Protein AF-A0A7W7YLH4-F1 (afdb_monomer_lite)

Secondary structure (DSSP, 8-state):
-PPEEEEEETTT--EESSSS--SPP-EEEETTSEEEEEEEEEETTEEE--TTEEEEEEEEE-TT-TTSPPSEEE--EEEESSGGG-EEEEEEE---HHHHHHHTT-SEEEEEEEEEEEETT-SS-EEPPPEEEEEEPPS--TTS---S-------EEEE--------SSTTGGGG---TTSPTT-EEEEEETTEEEEEEEEE-SS--SBTTEE--GGG-STT--EEEEEE-

Organism: NCBI:txid48465

pLDDT: mean 76.23, std 15.79, range [34.97, 93.94]

Radius of gyration: 26.03 Å; chains: 1; bounding box: 42×46×73 Å

Foldseek 3Di:
DPAQEWEAEPPALQIASALQGSDADAAEDEAQAKHKHKYFYDNNSQTFDFAAWPWKKKFWAAPPCPPDDTLDMDTDWDWDDDGSPIIIIDIDRRDDPSVCVVCVPHQKDKIWMKMWTDGPVDPDIDIHDIGIYMYGYDPDDVPPPPPPDPDDPAAEDEDEDQADDDADDQPHRNPDLQQPDDFQHWYWYDHPNDTWIKGKHAADPDDDDDQKYDHPNCPDVPRRIIIGTDD

Structure (mmCIF, N/CA/C/O backbone):
data_AF-A0A7W7YLH4-F1
#
_entry.id   AF-A0A7W7YLH4-F1
#
loop_
_atom_site.group_PDB
_atom_site.id
_atom_site.type_symbol
_atom_site.label_atom_id
_atom_site.label_alt_id
_atom_site.label_comp_id
_atom_site.label_asym_id
_atom_site.label_entity_id
_atom_site.label_seq_id
_atom_site.pdbx_PDB_ins_code
_atom_site.Cartn_x
_atom_site.Cartn_y
_atom_site.Cartn_z
_atom_site.occupancy
_atom_site.B_iso_or_equiv
_atom_site.auth_seq_id
_atom_site.auth_comp_id
_atom_site.auth_asym_id
_atom_site.auth_atom_id
_atom_site.pdbx_PDB_model_num
ATOM 1 N N . MET A 1 1 ? -0.306 -8.406 -7.999 1.00 48.22 1 MET A N 1
ATOM 2 C CA . MET A 1 1 ? 0.185 -8.796 -6.661 1.00 48.22 1 MET A CA 1
ATOM 3 C C . MET A 1 1 ? -1.021 -8.994 -5.774 1.00 48.22 1 MET A C 1
ATOM 5 O O . MET A 1 1 ? -1.957 -8.211 -5.903 1.00 48.22 1 MET A O 1
ATOM 9 N N . ASP A 1 2 ? -1.019 -10.018 -4.924 1.00 62.34 2 ASP A N 1
ATOM 10 C CA . ASP A 1 2 ? -2.060 -10.143 -3.906 1.00 62.34 2 ASP A CA 1
ATOM 11 C C . ASP A 1 2 ? -1.988 -8.955 -2.935 1.00 62.34 2 ASP A C 1
ATOM 13 O O . ASP A 1 2 ? -0.881 -8.547 -2.565 1.00 62.34 2 ASP A O 1
ATOM 17 N N . PRO A 1 3 ? -3.133 -8.378 -2.526 1.00 71.56 3 PRO A N 1
ATOM 18 C CA . PRO A 1 3 ? -3.148 -7.279 -1.571 1.00 71.56 3 PRO A CA 1
ATOM 19 C C . PRO A 1 3 ? -2.498 -7.692 -0.252 1.00 71.56 3 PRO A C 1
ATOM 21 O O . PRO A 1 3 ? -2.874 -8.706 0.347 1.00 71.56 3 PRO A O 1
ATOM 24 N N . GLN A 1 4 ? -1.555 -6.880 0.225 1.00 82.94 4 GLN A N 1
ATOM 25 C CA . GLN A 1 4 ? -0.968 -7.082 1.546 1.00 82.94 4 GLN A CA 1
ATOM 26 C C . GLN A 1 4 ? -2.055 -6.895 2.605 1.00 82.94 4 GLN A C 1
ATOM 28 O O . GLN A 1 4 ? -2.899 -6.010 2.475 1.00 82.94 4 GLN A O 1
ATOM 33 N N . THR A 1 5 ? -2.066 -7.746 3.630 1.00 88.75 5 THR A N 1
ATOM 34 C CA . THR A 1 5 ? -3.073 -7.692 4.696 1.00 88.75 5 THR A CA 1
ATOM 35 C C . THR A 1 5 ? -2.423 -7.275 6.004 1.00 88.75 5 THR A C 1
ATOM 37 O O . THR A 1 5 ? -1.401 -7.837 6.384 1.00 88.75 5 THR A O 1
ATOM 40 N N . LEU A 1 6 ? -3.027 -6.301 6.677 1.00 92.50 6 LEU A N 1
ATOM 41 C CA . LEU A 1 6 ? -2.642 -5.812 7.996 1.00 92.50 6 LEU A CA 1
ATOM 42 C C . LEU A 1 6 ? -3.783 -6.009 8.980 1.00 92.50 6 LEU A C 1
ATOM 44 O O . LEU A 1 6 ? -4.950 -6.015 8.587 1.00 92.50 6 LEU A O 1
ATOM 48 N N . PHE A 1 7 ? -3.445 -6.090 10.260 1.00 93.25 7 PHE A N 1
ATOM 49 C CA . PHE A 1 7 ? -4.415 -6.117 11.344 1.00 93.25 7 PHE A CA 1
ATOM 50 C C . PHE A 1 7 ? -4.184 -4.952 12.295 1.00 93.25 7 PHE A C 1
ATOM 52 O O . PHE A 1 7 ? -3.044 -4.658 12.647 1.00 93.25 7 PHE A O 1
ATOM 59 N N . ILE A 1 8 ? -5.269 -4.284 12.685 1.00 93.50 8 ILE A N 1
ATOM 60 C CA . ILE A 1 8 ? -5.255 -3.181 13.644 1.00 93.50 8 ILE A CA 1
ATOM 61 C C . ILE A 1 8 ? -6.031 -3.605 14.879 1.00 93.50 8 ILE A C 1
ATOM 63 O O . ILE A 1 8 ? -7.215 -3.935 14.791 1.00 93.50 8 ILE A O 1
ATOM 67 N N . ASP A 1 9 ? -5.383 -3.553 16.036 1.00 91.56 9 ASP A N 1
ATOM 68 C CA . ASP A 1 9 ? -6.086 -3.703 17.302 1.00 91.56 9 ASP A CA 1
ATOM 69 C C . ASP A 1 9 ? -6.926 -2.448 17.585 1.00 91.56 9 ASP A C 1
ATOM 71 O O . ASP A 1 9 ? -6.410 -1.334 17.653 1.00 91.56 9 ASP A O 1
ATOM 75 N N . ILE A 1 10 ? -8.240 -2.621 17.723 1.00 88.62 10 ILE A N 1
ATOM 76 C CA . ILE A 1 10 ? -9.222 -1.531 17.828 1.00 88.62 10 ILE A CA 1
ATOM 77 C C . ILE A 1 10 ? -9.017 -0.689 19.099 1.00 88.62 10 ILE A C 1
ATOM 79 O O . ILE A 1 10 ? -9.362 0.496 19.109 1.00 88.62 10 ILE A O 1
ATOM 83 N N . ALA A 1 11 ? -8.493 -1.291 20.172 1.00 87.25 11 ALA A N 1
ATOM 84 C CA . ALA A 1 11 ? -8.327 -0.636 21.467 1.00 87.25 11 ALA A CA 1
ATOM 85 C C . ALA A 1 11 ? -7.003 0.132 21.563 1.00 87.25 11 ALA A C 1
ATOM 87 O O . ALA A 1 11 ? -6.954 1.217 22.136 1.00 87.25 11 ALA A O 1
ATOM 88 N N . THR A 1 12 ? -5.929 -0.429 21.009 1.00 89.25 12 THR A N 1
ATOM 89 C CA . THR A 1 12 ? -4.565 0.114 21.126 1.00 89.25 12 THR A CA 1
ATOM 90 C C . THR A 1 12 ? -4.087 0.833 19.866 1.00 89.25 12 THR A C 1
ATOM 92 O O . THR A 1 12 ? -3.113 1.583 19.912 1.00 89.25 12 THR A O 1
ATOM 95 N N . GLY A 1 13 ? -4.735 0.587 18.727 1.00 90.38 13 GLY A N 1
ATOM 96 C CA . GLY A 1 13 ? -4.294 1.030 17.409 1.00 90.38 13 GLY A CA 1
ATOM 97 C C . GLY A 1 13 ? -3.066 0.280 16.885 1.00 90.38 13 GLY A C 1
ATOM 98 O O . GLY A 1 13 ? -2.562 0.633 15.819 1.00 90.38 13 GLY A O 1
ATOM 99 N N . GLN A 1 14 ? -2.541 -0.721 17.599 1.00 91.06 14 GLN A N 1
ATOM 100 C CA . GLN A 1 14 ? -1.337 -1.438 17.181 1.00 91.06 14 GLN A CA 1
ATOM 101 C C . GLN A 1 14 ? -1.547 -2.115 15.822 1.00 91.06 14 GLN A C 1
ATOM 103 O O . GLN A 1 14 ? -2.562 -2.772 15.609 1.00 91.06 14 GLN A O 1
ATOM 108 N N . VAL A 1 15 ? -0.568 -1.971 14.923 1.00 90.94 15 VAL A N 1
ATOM 109 C CA . VAL A 1 15 ? -0.600 -2.560 13.577 1.00 90.94 15 VAL A CA 1
ATOM 110 C C . VAL A 1 15 ? 0.298 -3.789 13.516 1.00 90.94 15 VAL A C 1
ATOM 112 O O . VAL A 1 15 ? 1.439 -3.748 13.976 1.00 90.94 15 VAL A O 1
ATOM 115 N N . GLN A 1 16 ? -0.224 -4.868 12.944 1.00 89.88 16 GLN A N 1
ATOM 116 C CA . GLN A 1 16 ? 0.386 -6.193 12.933 1.00 89.88 16 GLN A CA 1
ATOM 117 C C . GLN A 1 16 ? 0.292 -6.832 11.541 1.00 89.88 16 GLN A C 1
ATOM 119 O O . GLN A 1 16 ? -0.636 -6.548 10.777 1.00 89.88 16 GLN A O 1
ATOM 124 N N . ALA A 1 17 ? 1.254 -7.695 11.202 1.00 85.00 17 ALA A N 1
ATOM 125 C CA . ALA A 1 17 ? 1.260 -8.429 9.932 1.00 85.00 17 ALA A CA 1
ATOM 126 C C . ALA A 1 17 ? 0.223 -9.569 9.887 1.00 85.00 17 ALA A C 1
ATOM 128 O O . ALA A 1 17 ? -0.217 -9.970 8.809 1.00 85.00 17 ALA A O 1
ATOM 129 N N . GLY A 1 18 ? -0.191 -10.080 11.049 1.00 83.06 18 GLY A N 1
ATOM 130 C CA . GLY A 1 18 ? -1.216 -11.111 11.188 1.00 83.06 18 GLY A CA 1
ATOM 131 C C . GLY A 1 18 ? -2.159 -10.817 12.353 1.00 83.06 18 GLY A C 1
ATOM 132 O O . GLY A 1 18 ? -1.894 -9.950 13.172 1.00 83.06 18 GLY A O 1
ATOM 133 N N . ASN A 1 19 ? -3.267 -11.553 12.445 1.00 73.94 19 ASN A N 1
ATOM 134 C CA . ASN A 1 19 ? -4.207 -11.443 13.570 1.00 73.94 19 ASN A CA 1
ATOM 135 C C . ASN A 1 19 ? -3.726 -12.171 14.837 1.00 73.94 19 ASN A C 1
ATOM 137 O O . ASN A 1 19 ? -4.312 -12.010 15.901 1.00 73.94 19 ASN A O 1
ATOM 141 N N . VAL A 1 20 ? -2.698 -13.010 14.703 1.00 75.06 20 VAL A N 1
ATOM 142 C CA . VAL A 1 20 ? -2.016 -13.713 15.803 1.00 75.06 20 VAL A CA 1
ATOM 143 C C . VAL A 1 20 ? -0.505 -13.463 15.803 1.00 75.06 20 VAL A C 1
ATOM 145 O O . VAL A 1 20 ? 0.175 -13.827 16.757 1.00 75.06 20 VAL A O 1
ATOM 148 N N . ASP A 1 21 ? 0.020 -12.859 14.734 1.00 75.75 21 ASP A N 1
ATOM 149 C CA . ASP A 1 21 ? 1.430 -12.512 14.600 1.00 75.75 21 ASP A CA 1
ATOM 150 C C . ASP A 1 21 ? 1.620 -11.041 14.961 1.00 75.75 21 ASP A C 1
ATOM 152 O O . ASP A 1 21 ? 1.195 -10.156 14.223 1.00 75.75 21 ASP A O 1
ATOM 156 N N . THR A 1 22 ? 2.299 -10.790 16.077 1.00 72.88 22 THR A N 1
ATOM 157 C CA . THR A 1 22 ? 2.576 -9.441 16.577 1.00 72.88 22 THR A CA 1
ATOM 158 C C . THR A 1 22 ? 3.753 -8.764 15.871 1.00 72.88 22 THR A C 1
ATOM 160 O O . THR A 1 22 ? 4.197 -7.703 16.318 1.00 72.88 22 THR A O 1
ATOM 163 N N . SER A 1 23 ? 4.316 -9.375 14.824 1.00 76.62 23 SER A N 1
ATOM 164 C CA . SER A 1 23 ? 5.399 -8.783 14.048 1.00 76.62 23 SER A CA 1
ATOM 165 C C . SER A 1 23 ? 4.963 -7.475 13.380 1.00 76.62 23 SER A C 1
ATOM 167 O O . SER A 1 23 ? 3.806 -7.279 12.986 1.00 76.62 23 SER A O 1
ATOM 169 N N . ALA A 1 24 ? 5.913 -6.544 13.278 1.00 74.06 24 ALA A N 1
ATOM 170 C CA . ALA A 1 24 ? 5.683 -5.284 12.591 1.00 74.06 24 ALA A CA 1
ATOM 171 C C . ALA A 1 24 ? 5.466 -5.544 11.091 1.00 74.06 24 ALA A C 1
ATOM 173 O O . ALA A 1 24 ? 6.209 -6.325 10.488 1.00 74.06 24 ALA A O 1
ATOM 174 N N . PRO A 1 25 ? 4.489 -4.879 10.459 1.00 80.62 25 PRO A N 1
ATOM 175 C CA . PRO A 1 25 ? 4.195 -5.127 9.060 1.00 80.62 25 PRO A CA 1
ATOM 176 C C . PRO A 1 25 ? 5.285 -4.594 8.128 1.00 80.62 25 PRO A C 1
ATOM 178 O O . PRO A 1 25 ? 5.875 -3.539 8.365 1.00 80.62 25 PRO A O 1
ATOM 181 N N . SER A 1 26 ? 5.506 -5.301 7.017 1.00 81.00 26 SER A N 1
ATOM 182 C CA . SER A 1 26 ? 6.353 -4.840 5.915 1.00 81.00 26 SER A CA 1
ATOM 183 C C . SER A 1 26 ? 5.486 -4.486 4.712 1.00 81.00 26 SER A C 1
ATOM 185 O O . SER A 1 26 ? 5.071 -5.360 3.948 1.00 81.00 26 SER A O 1
ATOM 187 N N . VAL A 1 27 ? 5.203 -3.193 4.549 1.00 88.62 27 VAL A N 1
ATOM 188 C CA . VAL A 1 27 ? 4.414 -2.692 3.420 1.00 88.62 27 VAL A CA 1
ATOM 189 C C . VAL A 1 27 ? 5.327 -2.092 2.362 1.00 88.62 27 VAL A C 1
ATOM 191 O O . VAL A 1 27 ? 6.240 -1.322 2.679 1.00 88.62 27 VAL A O 1
ATOM 194 N N . ARG A 1 28 ? 5.078 -2.438 1.098 1.00 86.88 28 ARG A N 1
ATOM 195 C CA . ARG A 1 28 ? 5.795 -1.886 -0.057 1.00 86.88 28 ARG A CA 1
ATOM 196 C C . ARG A 1 28 ? 4.816 -1.271 -1.043 1.00 86.88 28 ARG A C 1
ATOM 198 O O . ARG A 1 28 ? 3.785 -1.862 -1.344 1.00 86.88 28 ARG A O 1
ATOM 205 N N . ALA A 1 29 ? 5.175 -0.110 -1.569 1.00 87.50 29 ALA A N 1
ATOM 206 C CA . ALA A 1 29 ? 4.412 0.591 -2.589 1.00 87.50 29 ALA A CA 1
ATOM 207 C C . ALA A 1 29 ? 5.354 1.117 -3.675 1.00 87.50 29 ALA A C 1
ATOM 209 O O . ALA A 1 29 ? 6.489 1.492 -3.381 1.00 87.50 29 ALA A O 1
ATOM 210 N N . ILE A 1 30 ? 4.890 1.144 -4.923 1.00 84.06 30 ILE A N 1
ATOM 211 C CA . ILE A 1 30 ? 5.662 1.652 -6.061 1.00 84.06 30 ILE A CA 1
ATOM 212 C C . ILE A 1 30 ? 4.979 2.918 -6.571 1.00 84.06 30 ILE A C 1
ATOM 214 O O . ILE A 1 30 ? 3.773 2.904 -6.837 1.00 84.06 30 ILE A O 1
ATOM 218 N N . VAL A 1 31 ? 5.741 4.004 -6.702 1.00 83.19 31 VAL A N 1
ATOM 219 C CA . VAL A 1 31 ? 5.233 5.278 -7.230 1.00 83.19 31 VAL A CA 1
ATOM 220 C C . VAL A 1 31 ? 4.632 5.065 -8.622 1.00 83.19 31 VAL A C 1
ATOM 222 O O . VAL A 1 31 ? 5.219 4.383 -9.459 1.00 83.19 31 VAL A O 1
ATOM 225 N N . GLY A 1 32 ? 3.451 5.636 -8.865 1.00 75.00 32 GLY A N 1
ATOM 226 C CA . GLY A 1 32 ? 2.745 5.518 -10.144 1.00 75.00 32 GLY A CA 1
ATOM 227 C C . GLY A 1 32 ? 2.015 4.187 -10.350 1.00 75.00 32 GLY A C 1
ATOM 228 O O . GLY A 1 32 ? 1.497 3.942 -11.436 1.00 75.00 32 GLY A O 1
ATOM 229 N N . THR A 1 33 ? 1.930 3.334 -9.324 1.00 79.00 33 THR A N 1
ATOM 230 C CA . THR A 1 33 ? 1.171 2.072 -9.371 1.00 79.00 33 THR A CA 1
ATOM 231 C C . THR A 1 33 ? 0.089 2.025 -8.296 1.00 79.00 33 THR A C 1
ATOM 233 O O . THR A 1 33 ? 0.136 2.774 -7.319 1.00 79.00 33 THR A O 1
ATOM 236 N N . ALA A 1 34 ? -0.906 1.155 -8.475 1.00 82.25 34 ALA A N 1
ATOM 237 C CA . ALA A 1 34 ? -1.939 0.947 -7.469 1.00 82.25 34 ALA A CA 1
ATOM 238 C C . ALA A 1 34 ? -1.378 0.188 -6.255 1.00 82.25 34 ALA A C 1
ATOM 240 O O . ALA A 1 34 ? -0.859 -0.923 -6.391 1.00 82.25 34 ALA A O 1
ATOM 241 N N . LEU A 1 35 ? -1.533 0.764 -5.063 1.00 85.12 35 LEU A N 1
ATOM 242 C CA . LEU A 1 35 ? -1.372 0.061 -3.797 1.00 85.12 35 LEU A CA 1
ATOM 243 C C . LEU A 1 35 ? -2.707 -0.566 -3.413 1.00 85.12 35 LEU A C 1
ATOM 245 O O . LEU A 1 35 ? -3.691 0.141 -3.221 1.00 85.12 35 LEU A O 1
ATOM 249 N N . ALA A 1 36 ? -2.706 -1.887 -3.250 1.00 89.31 36 ALA A N 1
ATOM 250 C CA . ALA A 1 36 ? -3.824 -2.627 -2.686 1.00 89.31 36 ALA A CA 1
ATOM 251 C C . ALA A 1 36 ? -3.471 -3.078 -1.261 1.00 89.31 36 ALA A C 1
ATOM 253 O O . ALA A 1 36 ? -2.634 -3.968 -1.079 1.00 89.31 36 ALA A O 1
ATOM 254 N N . LEU A 1 37 ? -4.109 -2.471 -0.258 1.00 91.50 37 LEU A N 1
ATOM 255 C CA . LEU A 1 37 ? -3.885 -2.768 1.157 1.00 91.50 37 LEU A CA 1
ATOM 256 C C . LEU A 1 37 ? -5.187 -3.213 1.820 1.00 91.50 37 LEU A C 1
ATOM 258 O O . LEU A 1 37 ? -6.137 -2.441 1.924 1.00 91.50 37 LEU A O 1
ATOM 262 N N . ARG A 1 38 ? -5.225 -4.459 2.291 1.00 93.06 38 ARG A N 1
ATOM 263 C CA . ARG A 1 38 ? -6.326 -4.989 3.097 1.00 93.06 38 ARG A CA 1
ATOM 264 C C . ARG A 1 38 ? -6.060 -4.738 4.571 1.00 93.06 38 ARG A C 1
ATOM 266 O O . ARG A 1 38 ? -4.969 -4.996 5.070 1.00 93.06 38 ARG A O 1
ATOM 273 N N . VAL A 1 39 ? -7.093 -4.318 5.280 1.00 93.75 39 VAL A N 1
ATOM 274 C CA . VAL A 1 39 ? -7.054 -4.028 6.709 1.00 93.75 39 VAL A CA 1
ATOM 275 C C . VAL A 1 39 ? -8.125 -4.859 7.397 1.00 93.75 39 VAL A C 1
ATOM 277 O O . VAL A 1 39 ? -9.304 -4.784 7.059 1.00 93.75 39 VAL A O 1
ATOM 280 N N . GLY A 1 40 ? -7.714 -5.699 8.336 1.00 93.94 40 GLY A N 1
ATOM 281 C CA . GLY A 1 40 ? -8.593 -6.333 9.308 1.00 93.94 40 GLY A CA 1
ATOM 282 C C . GLY A 1 40 ? -8.515 -5.602 10.640 1.00 93.94 40 GLY A C 1
ATOM 283 O O . GLY A 1 40 ? -7.487 -5.020 10.979 1.00 93.94 40 GLY A O 1
ATOM 284 N N . PHE A 1 41 ? -9.588 -5.668 11.415 1.00 93.25 41 PHE A N 1
ATOM 285 C CA . PHE A 1 41 ? -9.599 -5.160 12.779 1.00 93.25 41 PHE A CA 1
ATOM 286 C C . PHE A 1 41 ? -9.673 -6.322 13.763 1.00 93.25 41 PHE A C 1
ATOM 288 O O . PHE A 1 41 ? -10.256 -7.365 13.460 1.00 93.25 41 PHE A O 1
ATOM 295 N N . VAL A 1 42 ? -9.028 -6.168 14.916 1.00 92.88 42 VAL A N 1
ATOM 296 C CA . VAL A 1 42 ? -8.994 -7.177 15.978 1.00 92.88 42 VAL A CA 1
ATOM 297 C C . VAL A 1 42 ? -9.239 -6.540 17.342 1.00 92.88 42 VAL A C 1
ATOM 299 O O . VAL A 1 42 ? -8.992 -5.354 17.547 1.00 92.88 42 VAL A O 1
ATOM 302 N N . SER A 1 43 ? -9.700 -7.344 18.292 1.00 89.94 43 SER A N 1
ATOM 303 C CA . SER A 1 43 ? -9.605 -7.045 19.721 1.00 89.94 43 SER A CA 1
ATOM 304 C C . SER A 1 43 ? -8.720 -8.119 20.349 1.00 89.94 43 SER A C 1
ATOM 306 O O . SER A 1 43 ? -9.118 -9.285 20.452 1.00 89.94 43 SER A O 1
ATOM 308 N N . GLY A 1 44 ? -7.468 -7.770 20.653 1.00 86.31 44 GLY A N 1
ATOM 309 C CA . GLY A 1 44 ? -6.425 -8.754 20.925 1.00 86.31 44 GLY A CA 1
ATOM 310 C C . GLY A 1 44 ? -6.155 -9.618 19.689 1.00 86.31 44 GLY A C 1
ATOM 311 O O . GLY A 1 44 ? -5.699 -9.118 18.669 1.00 86.31 44 GLY A O 1
ATOM 312 N N . ALA A 1 45 ? -6.460 -10.917 19.769 1.00 85.25 45 ALA A N 1
ATOM 313 C CA . ALA A 1 45 ? -6.267 -11.872 18.668 1.00 85.25 45 ALA A CA 1
ATOM 314 C C . ALA A 1 45 ? -7.561 -12.224 17.904 1.00 85.25 45 ALA A C 1
ATOM 316 O O . ALA A 1 45 ? -7.548 -13.061 16.997 1.00 85.25 45 ALA A O 1
ATOM 317 N N . VAL A 1 46 ? -8.700 -11.637 18.289 1.00 90.69 46 VAL A N 1
ATOM 318 C CA . VAL A 1 46 ? -10.015 -11.987 17.737 1.00 90.69 46 VAL A CA 1
ATOM 319 C C . VAL A 1 46 ? -10.385 -11.003 16.627 1.00 90.69 46 VAL A C 1
ATOM 321 O O . VAL A 1 46 ? -10.550 -9.820 16.929 1.00 90.69 46 VAL A O 1
ATOM 324 N N . PRO A 1 47 ? -10.543 -11.450 15.365 1.00 92.06 47 PRO A N 1
ATOM 325 C CA . PRO A 1 47 ? -11.015 -10.594 14.282 1.00 92.06 47 PRO A CA 1
ATOM 326 C C . PRO A 1 47 ? -12.405 -10.034 14.561 1.00 92.06 47 PRO A C 1
ATOM 328 O O . PRO A 1 47 ? -13.301 -10.764 14.988 1.00 92.06 47 PRO A O 1
ATOM 331 N N . GLN A 1 48 ? -12.580 -8.750 14.277 1.00 90.56 48 GLN A N 1
ATOM 332 C CA . GLN A 1 48 ? -13.833 -8.034 14.446 1.00 90.56 48 GLN A CA 1
ATOM 333 C C . GLN A 1 48 ? -14.149 -7.207 13.205 1.00 90.56 48 GLN A C 1
ATOM 335 O O . GLN A 1 48 ? -13.281 -6.581 12.595 1.00 90.56 48 GLN A O 1
ATOM 340 N N . GLU A 1 49 ? -15.424 -7.212 12.845 1.00 91.56 49 GLU A N 1
ATOM 341 C CA . GLU A 1 49 ? -15.991 -6.205 11.964 1.00 91.56 49 GLU A CA 1
ATOM 342 C C . GLU A 1 49 ? -16.162 -4.909 12.761 1.00 91.56 49 GLU A C 1
ATOM 344 O O . GLU A 1 49 ? -16.567 -4.942 13.922 1.00 91.56 49 GLU A O 1
ATOM 349 N N . LEU A 1 50 ? -15.822 -3.772 12.156 1.00 88.31 50 LEU A N 1
ATOM 350 C CA . LEU A 1 50 ? -16.182 -2.479 12.721 1.00 88.31 50 LEU A CA 1
ATOM 351 C C . LEU A 1 50 ? -17.699 -2.305 12.647 1.00 88.31 50 LEU A C 1
ATOM 353 O O . LEU A 1 50 ? -18.275 -2.456 11.571 1.00 88.31 50 LEU A O 1
ATOM 357 N N . ASP A 1 51 ? -18.329 -1.938 13.760 1.00 74.81 51 ASP A N 1
ATOM 358 C CA . ASP A 1 51 ? -19.746 -1.578 13.767 1.00 74.81 51 ASP A CA 1
ATOM 359 C C . ASP A 1 51 ? -19.955 -0.327 12.903 1.00 74.81 51 ASP A C 1
ATOM 361 O O . ASP A 1 51 ? -19.539 0.773 13.270 1.00 74.81 51 ASP A O 1
ATOM 365 N N . VAL A 1 52 ? -20.544 -0.542 11.721 1.00 70.88 52 VAL A N 1
ATOM 366 C CA . VAL A 1 52 ? -20.872 0.447 10.679 1.00 70.88 52 VAL A CA 1
ATOM 367 C C . VAL A 1 52 ? -19.830 1.571 10.600 1.00 70.88 52 VAL A C 1
ATOM 369 O O . VAL A 1 52 ? -20.070 2.712 11.000 1.00 70.88 52 VAL A O 1
ATOM 372 N N . ALA A 1 53 ? -18.634 1.250 10.109 1.00 64.38 53 ALA A N 1
ATOM 373 C CA . ALA A 1 53 ? -17.628 2.277 9.870 1.00 64.38 53 ALA A CA 1
ATOM 374 C C . ALA A 1 53 ? -18.085 3.214 8.742 1.00 64.38 53 ALA A C 1
ATOM 376 O O . ALA A 1 53 ? -18.482 2.764 7.668 1.00 64.38 53 ALA A O 1
ATOM 377 N N . VAL A 1 54 ? -18.021 4.523 8.989 1.00 66.00 54 VAL A N 1
ATOM 378 C CA . VAL A 1 54 ? -18.502 5.541 8.039 1.00 66.00 54 VAL A CA 1
ATOM 379 C C . VAL A 1 54 ? -17.397 5.940 7.065 1.00 66.00 54 VAL A C 1
ATOM 381 O O . VAL A 1 54 ? -17.672 6.268 5.913 1.00 66.00 54 VAL A O 1
ATOM 384 N N . SER A 1 55 ? -16.140 5.894 7.509 1.00 82.75 55 SER A N 1
ATOM 385 C CA . SER A 1 55 ? -14.982 6.249 6.692 1.00 82.75 55 SER A CA 1
ATOM 386 C C . SER A 1 55 ? -13.701 5.580 7.187 1.00 82.75 55 SER A C 1
ATOM 388 O O . SER A 1 55 ? -13.558 5.251 8.368 1.00 82.75 55 SER A O 1
ATOM 390 N N . GLY A 1 56 ? -12.758 5.413 6.264 1.00 89.88 56 GLY A N 1
ATOM 391 C CA . GLY A 1 56 ? -11.389 5.014 6.546 1.00 89.88 56 GLY A CA 1
ATOM 392 C C . GLY A 1 56 ? -10.449 5.725 5.588 1.00 89.88 56 GLY A C 1
ATOM 393 O O . GLY A 1 56 ? -10.781 5.934 4.426 1.00 89.88 56 GLY A O 1
ATOM 394 N N . MET A 1 57 ? -9.288 6.125 6.086 1.00 92.31 57 MET A N 1
ATOM 395 C CA . MET A 1 57 ? -8.296 6.881 5.339 1.00 92.31 57 MET A CA 1
ATOM 396 C C . MET A 1 57 ? -6.896 6.384 5.675 1.00 92.31 57 MET A C 1
ATOM 398 O O . MET A 1 57 ? -6.558 6.203 6.843 1.00 92.31 57 MET A O 1
ATOM 402 N N . ILE A 1 58 ? -6.060 6.206 4.659 1.00 93.75 58 ILE A N 1
ATOM 403 C CA . ILE A 1 58 ? -4.630 5.971 4.810 1.00 93.75 58 ILE A CA 1
ATOM 404 C C . ILE A 1 58 ? -3.859 7.248 4.486 1.00 93.75 58 ILE A C 1
ATOM 406 O O . ILE A 1 58 ? -4.092 7.908 3.475 1.00 93.75 58 ILE A O 1
ATOM 410 N N . VAL A 1 59 ? -2.921 7.602 5.362 1.00 93.25 59 VAL A N 1
ATOM 411 C CA . VAL A 1 59 ? -2.115 8.821 5.246 1.00 93.25 59 VAL A CA 1
ATOM 412 C C . VAL A 1 59 ? -0.641 8.465 5.305 1.00 93.25 59 VAL A C 1
ATOM 414 O O . VAL A 1 59 ? -0.211 7.818 6.258 1.00 93.25 59 VAL A O 1
ATOM 417 N N . PHE A 1 60 ? 0.152 8.933 4.338 1.00 93.44 60 PHE A N 1
ATOM 418 C CA . PHE A 1 60 ? 1.615 8.841 4.376 1.00 93.44 60 PHE A CA 1
ATOM 419 C C . PHE A 1 60 ? 2.232 10.177 4.770 1.00 93.44 60 PHE A C 1
ATOM 421 O O . PHE A 1 60 ? 1.888 11.224 4.220 1.00 93.44 60 PHE A O 1
ATOM 428 N N . LYS A 1 61 ? 3.199 10.145 5.687 1.00 92.12 61 LYS A N 1
ATOM 429 C CA . LYS A 1 61 ? 3.974 11.311 6.127 1.00 92.12 61 LYS A CA 1
ATOM 430 C C . LYS A 1 61 ? 5.466 11.018 6.155 1.00 92.12 61 LYS A C 1
ATOM 432 O O . LYS A 1 61 ? 5.904 9.865 6.185 1.00 92.12 61 LYS A O 1
ATOM 437 N N . LYS A 1 62 ? 6.258 12.089 6.195 1.00 88.69 62 LYS A N 1
ATOM 438 C CA . LYS A 1 62 ? 7.705 11.997 6.400 1.00 88.69 62 LYS A CA 1
ATOM 439 C C . LYS A 1 62 ? 8.008 11.389 7.781 1.00 88.69 62 LYS A C 1
ATOM 441 O O . LYS A 1 62 ? 7.343 11.749 8.759 1.00 88.69 62 LYS A O 1
ATOM 446 N N . PRO A 1 63 ? 9.018 10.509 7.897 1.00 85.25 63 PRO A N 1
ATOM 447 C CA . PRO A 1 63 ? 9.454 9.996 9.191 1.00 85.25 63 PRO A CA 1
ATOM 448 C C . PRO A 1 63 ? 9.858 11.127 10.139 1.00 85.25 63 PRO A C 1
ATOM 450 O O . PRO A 1 63 ? 10.465 12.108 9.713 1.00 85.25 63 PRO A O 1
ATOM 453 N N . LEU A 1 64 ? 9.529 10.978 11.426 1.00 80.19 64 LEU A N 1
ATOM 454 C CA . LEU A 1 64 ? 9.903 11.904 12.509 1.00 80.19 64 LEU A CA 1
ATOM 455 C C . LEU A 1 64 ? 9.403 13.356 12.340 1.00 80.19 64 LEU A C 1
ATOM 457 O O . LEU A 1 64 ? 9.859 14.252 13.045 1.00 80.19 64 LEU A O 1
ATOM 461 N N . GLN A 1 65 ? 8.449 13.608 11.437 1.00 73.62 65 GLN A N 1
ATOM 462 C CA . GLN A 1 65 ? 7.877 14.939 11.202 1.00 73.62 65 GLN A CA 1
ATOM 463 C C . GLN A 1 65 ? 6.362 14.933 11.425 1.00 73.62 65 GLN A C 1
ATOM 465 O O . GLN A 1 65 ? 5.565 15.030 10.492 1.00 73.62 65 GLN A O 1
ATOM 470 N N . HIS A 1 66 ? 5.963 14.834 12.693 1.00 64.62 66 HIS A N 1
ATOM 471 C CA . HIS A 1 66 ? 4.568 14.645 13.117 1.00 64.62 66 HIS A CA 1
ATOM 472 C C . HIS A 1 66 ? 3.602 15.756 12.655 1.00 64.62 66 HIS A C 1
ATOM 474 O O . HIS A 1 66 ? 2.432 15.476 12.394 1.00 64.62 66 HIS A O 1
ATOM 480 N N . ALA A 1 67 ? 4.095 16.989 12.488 1.00 73.75 67 ALA A N 1
ATOM 481 C CA . ALA A 1 67 ? 3.319 18.145 12.024 1.00 73.75 67 ALA A CA 1
ATOM 482 C C . ALA A 1 67 ? 3.431 18.417 10.508 1.00 73.75 67 ALA A C 1
ATOM 484 O O . ALA A 1 67 ? 2.938 19.435 10.030 1.00 73.75 67 ALA A O 1
ATOM 485 N N . SER A 1 68 ? 4.093 17.542 9.742 1.00 76.38 68 SER A N 1
ATOM 486 C CA . SER A 1 68 ? 4.220 17.726 8.292 1.00 76.38 68 SER A CA 1
ATOM 487 C C . SER A 1 68 ? 2.899 17.477 7.558 1.00 76.38 68 SER A C 1
ATOM 489 O O . SER A 1 68 ? 2.045 16.699 8.007 1.00 76.38 68 SER A O 1
ATOM 491 N N . LEU A 1 69 ? 2.755 18.145 6.409 1.00 85.94 69 LEU A N 1
ATOM 492 C CA . LEU A 1 69 ? 1.711 17.842 5.436 1.00 85.94 69 LEU A CA 1
ATOM 493 C C . LEU A 1 69 ? 1.831 16.385 4.976 1.00 85.94 69 LEU A C 1
ATOM 495 O O . LEU A 1 69 ? 2.931 15.828 4.905 1.00 85.94 69 LEU A O 1
ATOM 499 N N . ALA A 1 70 ? 0.688 15.779 4.665 1.00 89.00 70 ALA A N 1
ATOM 500 C CA . ALA A 1 70 ? 0.660 14.443 4.099 1.00 89.00 70 ALA A CA 1
ATOM 501 C C . ALA A 1 70 ? 1.382 14.425 2.746 1.00 89.00 70 ALA A C 1
ATOM 503 O O . ALA A 1 70 ? 1.180 15.300 1.907 1.00 89.00 70 ALA A O 1
ATOM 504 N N . LEU A 1 71 ? 2.222 13.412 2.548 1.00 87.50 71 LEU A N 1
ATOM 505 C CA . LEU A 1 71 ? 2.792 13.099 1.244 1.00 87.50 71 LEU A CA 1
ATOM 506 C C . LEU A 1 71 ? 1.737 12.453 0.358 1.00 87.50 71 LEU A C 1
ATOM 508 O O . LEU A 1 71 ? 1.712 12.715 -0.829 1.00 87.50 71 LEU A O 1
ATOM 512 N N . PHE A 1 72 ? 0.865 11.623 0.918 1.00 89.25 72 PHE A N 1
ATOM 513 C CA . PHE A 1 72 ? -0.179 10.915 0.189 1.00 89.25 72 PHE A CA 1
ATOM 514 C C . PHE A 1 72 ? -1.362 10.675 1.122 1.00 89.25 72 PHE A C 1
ATOM 516 O O . PHE A 1 72 ? -1.163 10.462 2.322 1.00 89.25 72 PHE A O 1
ATOM 523 N N . VAL A 1 73 ? -2.569 10.733 0.569 1.00 88.12 73 VAL A N 1
ATOM 524 C CA . VAL A 1 73 ? -3.818 10.460 1.274 1.00 88.12 73 VAL A CA 1
ATOM 525 C C . VAL A 1 73 ? -4.725 9.686 0.335 1.00 88.12 73 VAL A C 1
ATOM 527 O O . VAL A 1 73 ? -4.914 10.102 -0.805 1.00 88.12 73 VAL A O 1
ATOM 530 N N . ASP A 1 74 ? -5.300 8.605 0.837 1.00 89.44 74 ASP A N 1
ATOM 531 C CA . ASP A 1 74 ? -6.410 7.911 0.198 1.00 89.44 74 ASP A CA 1
ATOM 532 C C . ASP A 1 74 ? -7.504 7.677 1.241 1.00 89.44 74 ASP A C 1
ATOM 534 O O . ASP A 1 74 ? -7.223 7.176 2.327 1.00 89.44 74 ASP A O 1
ATOM 538 N N . ALA A 1 75 ? -8.728 8.098 0.933 1.00 85.44 75 ALA A N 1
ATOM 539 C CA . ALA A 1 75 ? -9.881 8.057 1.834 1.00 85.44 75 ALA A CA 1
ATOM 540 C C . ALA A 1 75 ? -10.980 7.101 1.344 1.00 85.44 75 ALA A C 1
ATOM 542 O O . ALA A 1 75 ? -12.073 7.071 1.912 1.00 85.44 75 ALA A O 1
ATOM 543 N N . GLU A 1 76 ? -10.710 6.340 0.282 1.00 81.81 76 GLU A N 1
ATOM 544 C CA . GLU A 1 76 ? -11.659 5.386 -0.271 1.00 81.81 76 GLU A CA 1
ATOM 545 C C . GLU A 1 76 ? -11.250 3.963 0.105 1.00 81.81 76 GLU A C 1
ATOM 547 O O . GLU A 1 76 ? -10.281 3.399 -0.402 1.00 81.81 76 GLU A O 1
ATOM 552 N N . TRP A 1 77 ? -12.032 3.350 0.994 1.00 90.00 77 TRP A N 1
ATOM 553 C CA . TRP A 1 77 ? -11.941 1.920 1.256 1.00 90.00 77 TRP A CA 1
ATOM 554 C C . TRP A 1 77 ? -13.226 1.191 0.880 1.00 90.00 77 TRP A C 1
ATOM 556 O O . TRP A 1 77 ? -14.326 1.737 0.920 1.00 90.00 77 TRP A O 1
ATOM 566 N N . THR A 1 78 ? -13.093 -0.075 0.510 1.00 89.38 78 THR A N 1
ATOM 567 C CA . THR A 1 78 ? -14.239 -0.947 0.242 1.00 89.38 78 THR A CA 1
ATOM 568 C C . THR A 1 78 ? -14.277 -2.068 1.265 1.00 89.38 78 THR A C 1
ATOM 570 O O . THR A 1 78 ? -13.277 -2.762 1.465 1.00 89.38 78 THR A O 1
ATOM 573 N N . GLN A 1 79 ? -15.432 -2.280 1.894 1.00 91.00 79 GLN A N 1
ATOM 574 C CA . GLN A 1 79 ? -15.647 -3.436 2.758 1.00 91.00 79 GLN A CA 1
ATOM 575 C C . GLN A 1 79 ? -15.740 -4.722 1.920 1.00 91.00 79 GLN A C 1
ATOM 577 O O . GLN A 1 79 ? -16.445 -4.789 0.915 1.00 91.00 79 GLN A O 1
ATOM 582 N N . GLN A 1 80 ? -15.031 -5.761 2.351 1.00 91.06 80 GLN A N 1
ATOM 583 C CA . GLN A 1 80 ? -15.015 -7.095 1.764 1.00 91.06 80 GLN A CA 1
ATOM 584 C C . GLN A 1 80 ? -15.400 -8.122 2.832 1.00 91.06 80 GLN A C 1
ATOM 586 O O . GLN A 1 80 ? -14.746 -8.215 3.869 1.00 91.06 80 GLN A O 1
ATOM 591 N N . GLY A 1 81 ? -16.423 -8.931 2.559 1.00 90.12 81 GLY A N 1
ATOM 592 C CA . GLY A 1 81 ? -16.911 -9.943 3.500 1.00 90.12 81 GLY A CA 1
ATOM 593 C C . GLY A 1 81 ? -17.776 -9.375 4.633 1.00 90.12 81 GLY A C 1
ATOM 594 O O . GLY A 1 81 ? -18.204 -8.223 4.583 1.00 90.12 81 GLY A O 1
ATOM 595 N N . ALA A 1 82 ? -18.052 -10.225 5.625 1.00 90.19 82 ALA A N 1
ATOM 596 C CA . ALA A 1 82 ? -18.879 -9.927 6.797 1.00 90.19 82 ALA A CA 1
ATOM 597 C C . ALA A 1 82 ? -18.369 -10.690 8.042 1.00 90.19 82 ALA A C 1
ATOM 599 O O . ALA A 1 82 ? -17.716 -11.737 7.924 1.00 90.19 82 ALA A O 1
ATOM 600 N N . GLY A 1 83 ? -18.681 -10.188 9.238 1.00 89.25 83 GLY A N 1
ATOM 601 C CA . GLY A 1 83 ? -18.279 -10.738 10.531 1.00 89.25 83 GLY A CA 1
ATOM 602 C C . GLY A 1 83 ? -16.759 -10.828 10.717 1.00 89.25 83 GLY A C 1
ATOM 603 O O . GLY A 1 83 ? -15.995 -9.940 10.350 1.00 89.25 83 GLY A O 1
ATOM 604 N N . ALA A 1 84 ? -16.277 -11.947 11.263 1.00 88.31 84 ALA A N 1
ATOM 605 C CA . ALA A 1 84 ? -14.841 -12.171 11.489 1.00 88.31 84 ALA A CA 1
ATOM 606 C C . ALA A 1 84 ? -13.998 -12.191 10.189 1.00 88.31 84 ALA A C 1
ATOM 608 O O . ALA A 1 84 ? -12.773 -12.006 10.216 1.00 88.31 84 ALA A O 1
ATOM 609 N N . ALA A 1 85 ? -14.644 -12.411 9.039 1.00 88.56 85 ALA A N 1
ATOM 610 C CA . ALA A 1 85 ? -14.002 -12.387 7.729 1.00 88.56 85 ALA A CA 1
ATOM 611 C C . ALA A 1 85 ? -13.910 -10.974 7.126 1.00 88.56 85 ALA A C 1
ATOM 613 O O . ALA A 1 85 ? -13.253 -10.817 6.099 1.00 88.56 85 ALA A O 1
ATOM 614 N N . THR A 1 86 ? -14.520 -9.957 7.748 1.00 92.00 86 THR A N 1
ATOM 615 C CA . THR A 1 86 ? -14.547 -8.593 7.210 1.00 92.00 86 THR A CA 1
ATOM 616 C C . THR A 1 86 ? -13.146 -8.011 7.076 1.00 92.00 86 THR A C 1
ATOM 618 O O . THR A 1 86 ? -12.354 -8.013 8.023 1.00 92.00 86 THR A O 1
ATOM 621 N N . ARG A 1 87 ? -12.836 -7.497 5.887 1.00 92.25 87 ARG A N 1
ATOM 622 C CA . ARG A 1 87 ? -11.622 -6.735 5.584 1.00 92.25 87 ARG A CA 1
ATOM 623 C C . ARG A 1 87 ? -11.997 -5.459 4.848 1.00 92.25 87 ARG A C 1
ATOM 625 O O . ARG A 1 87 ? -12.979 -5.432 4.120 1.00 92.25 87 ARG A O 1
ATOM 632 N N . TYR A 1 88 ? -11.185 -4.428 5.001 1.00 92.94 88 TYR A N 1
ATOM 633 C CA . TYR A 1 88 ? -11.356 -3.144 4.337 1.00 92.94 88 TYR A CA 1
ATOM 634 C C . TYR A 1 88 ? -10.195 -2.944 3.372 1.00 92.94 88 TYR A C 1
ATOM 636 O O . TYR A 1 88 ? -9.037 -3.033 3.775 1.00 92.94 88 TYR A O 1
ATOM 644 N N . LEU A 1 89 ? -10.491 -2.760 2.091 1.00 91.50 89 LEU A N 1
ATOM 645 C CA . LEU A 1 89 ? -9.489 -2.640 1.038 1.00 91.50 89 LEU A CA 1
ATOM 646 C C . LEU A 1 89 ? -9.316 -1.177 0.642 1.00 91.50 89 LEU A C 1
ATOM 648 O O . LEU A 1 89 ? -10.249 -0.595 0.094 1.00 91.50 89 LEU A O 1
ATOM 652 N N . PHE A 1 90 ? -8.115 -0.641 0.841 1.00 90.19 90 PHE A N 1
ATOM 653 C CA . PHE A 1 90 ? -7.637 0.546 0.136 1.00 90.19 90 PHE A CA 1
ATOM 654 C C . PHE A 1 90 ? -7.076 0.124 -1.220 1.00 90.19 90 PHE A C 1
ATOM 656 O O . PHE A 1 90 ? -6.324 -0.855 -1.302 1.00 90.19 90 PHE A O 1
ATOM 663 N N . SER A 1 91 ? -7.447 0.841 -2.276 1.00 87.75 91 SER A N 1
ATOM 664 C CA . SER A 1 91 ? -6.992 0.566 -3.639 1.00 87.75 91 SER A CA 1
ATOM 665 C C . SER A 1 91 ? -6.792 1.872 -4.396 1.00 87.75 91 SER A C 1
ATOM 667 O O . SER A 1 91 ? -7.632 2.259 -5.206 1.00 87.75 91 SER A O 1
ATOM 669 N N . ALA A 1 92 ? -5.657 2.524 -4.161 1.00 81.38 92 ALA A N 1
ATOM 670 C CA . ALA A 1 92 ? -5.360 3.825 -4.745 1.00 81.38 92 ALA A CA 1
ATOM 671 C C . ALA A 1 92 ? -4.029 3.856 -5.489 1.00 81.38 92 ALA A C 1
ATOM 673 O O . ALA A 1 92 ? -3.071 3.153 -5.159 1.00 81.38 92 ALA A O 1
ATOM 674 N N . LEU A 1 93 ? -3.978 4.711 -6.509 1.00 82.81 93 LEU A N 1
ATOM 675 C CA . LEU A 1 93 ? -2.759 5.028 -7.237 1.00 82.81 93 LEU A CA 1
ATOM 676 C C . LEU A 1 93 ? -1.803 5.786 -6.312 1.00 82.81 93 LEU A C 1
ATOM 678 O O . LEU A 1 93 ? -2.123 6.876 -5.850 1.00 82.81 93 LEU A O 1
ATOM 682 N N . VAL A 1 94 ? -0.613 5.238 -6.075 1.00 85.19 94 VAL A N 1
ATOM 683 C CA . VAL A 1 94 ? 0.417 5.850 -5.225 1.00 85.19 94 VAL A CA 1
ATOM 684 C C . VAL A 1 94 ? 1.108 6.964 -6.001 1.00 85.19 94 VAL A C 1
ATOM 686 O O . VAL A 1 94 ? 2.199 6.797 -6.549 1.00 85.19 94 VAL A O 1
ATOM 689 N N . ALA A 1 95 ? 0.436 8.103 -6.098 1.00 82.12 95 ALA A N 1
ATOM 690 C CA . ALA A 1 95 ? 0.919 9.271 -6.811 1.00 82.12 95 ALA A CA 1
ATOM 691 C C . ALA A 1 95 ? 0.373 10.552 -6.174 1.00 82.12 95 ALA A C 1
ATOM 693 O O . ALA A 1 95 ? -0.817 10.677 -5.902 1.00 82.12 95 ALA A O 1
ATOM 694 N N . SER A 1 96 ? 1.262 11.512 -5.946 1.00 83.19 96 SER A N 1
ATOM 695 C CA . SER A 1 96 ? 0.940 12.884 -5.556 1.00 83.19 96 SER A CA 1
ATOM 696 C C . SER A 1 96 ? 2.168 13.762 -5.812 1.00 83.19 96 SER A C 1
ATOM 698 O O . SER A 1 96 ? 3.295 13.259 -5.851 1.00 83.19 96 SER A O 1
ATOM 700 N N . GLU A 1 97 ? 1.981 15.076 -5.926 1.00 81.06 97 GLU A N 1
ATOM 701 C CA . GLU A 1 97 ? 3.102 16.015 -6.076 1.00 81.06 97 GLU A CA 1
ATOM 702 C C . GLU A 1 97 ? 4.062 15.955 -4.878 1.00 81.06 97 GLU A C 1
ATOM 704 O O . GLU A 1 97 ? 5.279 15.904 -5.044 1.00 81.06 97 GLU A O 1
ATOM 709 N N . GLY A 1 98 ? 3.518 15.889 -3.656 1.00 83.12 98 GLY A N 1
ATOM 710 C CA . GLY A 1 98 ? 4.314 15.807 -2.432 1.00 83.12 98 GLY A CA 1
ATOM 711 C C . GLY A 1 98 ? 5.143 14.524 -2.343 1.00 83.12 98 GLY A C 1
ATOM 712 O O . GLY A 1 98 ? 6.301 14.567 -1.921 1.00 83.12 98 GLY A O 1
ATOM 713 N N . LEU A 1 99 ? 4.578 13.386 -2.761 1.00 85.50 99 LEU A N 1
ATOM 714 C CA . LEU A 1 99 ? 5.289 12.110 -2.795 1.00 85.50 99 LEU A CA 1
ATOM 715 C C . LEU A 1 99 ? 6.343 12.084 -3.907 1.00 85.50 99 LEU A C 1
ATOM 717 O O . LEU A 1 99 ? 7.452 11.616 -3.660 1.00 85.50 99 LEU A O 1
ATOM 721 N N . ALA A 1 100 ? 6.028 12.621 -5.089 1.00 82.94 100 ALA A N 1
ATOM 722 C CA . ALA A 1 100 ? 6.974 12.734 -6.198 1.00 82.94 100 ALA A CA 1
ATOM 723 C C . ALA A 1 100 ? 8.194 13.581 -5.802 1.00 82.94 100 ALA A C 1
ATOM 725 O O . ALA A 1 100 ? 9.324 13.108 -5.904 1.00 82.94 100 ALA A O 1
ATOM 726 N N . ALA A 1 101 ? 7.972 14.769 -5.227 1.00 84.69 101 ALA A N 1
ATOM 727 C CA . ALA A 1 101 ? 9.047 15.627 -4.724 1.00 84.69 101 ALA A CA 1
ATOM 728 C C . ALA A 1 101 ? 9.856 14.961 -3.595 1.00 84.69 101 ALA A C 1
ATOM 730 O O . ALA A 1 101 ? 11.063 15.153 -3.478 1.00 84.69 101 ALA A O 1
ATOM 731 N N . TRP A 1 102 ? 9.217 14.150 -2.743 1.00 86.12 102 TRP A N 1
ATOM 732 C CA . TRP A 1 102 ? 9.936 13.402 -1.708 1.00 86.12 102 TRP A CA 1
ATOM 733 C C . TRP A 1 102 ? 10.847 12.310 -2.279 1.00 86.12 102 TRP A C 1
ATOM 735 O O . TRP A 1 102 ? 11.898 12.038 -1.691 1.00 86.12 102 TRP A O 1
ATOM 745 N N . MET A 1 103 ? 10.445 11.678 -3.381 1.00 85.12 103 MET A N 1
ATOM 746 C CA . MET A 1 103 ? 11.160 10.574 -4.025 1.00 85.12 103 MET A CA 1
ATOM 747 C C . MET A 1 103 ? 12.187 11.030 -5.071 1.00 85.12 103 MET A C 1
ATOM 749 O O . MET A 1 103 ? 12.951 10.200 -5.558 1.00 85.12 103 MET A O 1
ATOM 753 N N . GLU A 1 104 ? 12.254 12.324 -5.391 1.00 84.19 104 GLU A N 1
ATOM 754 C CA . GLU A 1 104 ? 13.220 12.877 -6.342 1.00 84.19 104 GLU A CA 1
ATOM 755 C C . GLU A 1 104 ? 14.666 12.499 -5.966 1.00 84.19 104 GLU A C 1
ATOM 757 O O . GLU A 1 104 ? 15.109 12.680 -4.827 1.00 84.19 104 GLU A O 1
ATOM 762 N N . GLY A 1 105 ? 15.392 11.918 -6.927 1.00 79.31 105 GLY A N 1
ATOM 763 C CA . GLY A 1 105 ? 16.772 11.454 -6.746 1.00 79.31 105 GLY A CA 1
ATOM 764 C C . GLY A 1 105 ? 16.938 10.219 -5.849 1.00 79.31 105 GLY A C 1
ATOM 765 O O . GLY A 1 105 ? 18.064 9.916 -5.456 1.00 79.31 105 GLY A O 1
ATOM 766 N N . LYS A 1 106 ? 15.852 9.512 -5.498 1.00 84.69 106 LYS A N 1
ATOM 767 C CA . LYS A 1 106 ? 15.882 8.314 -4.644 1.00 84.69 106 LYS A CA 1
ATOM 768 C C . LYS A 1 106 ? 15.298 7.103 -5.369 1.00 84.69 106 LYS A C 1
ATOM 770 O O . LYS A 1 106 ? 14.178 7.156 -5.871 1.00 84.69 106 LYS A O 1
ATOM 775 N N . ASP A 1 107 ? 16.004 5.977 -5.306 1.00 81.06 107 ASP A N 1
ATOM 776 C CA . ASP A 1 107 ? 15.481 4.686 -5.784 1.00 81.06 107 ASP A CA 1
ATOM 777 C C . ASP A 1 107 ? 14.424 4.117 -4.827 1.00 81.06 107 ASP A C 1
ATOM 779 O O . ASP A 1 107 ? 13.431 3.515 -5.233 1.00 81.06 107 ASP A O 1
ATOM 783 N N . GLN A 1 108 ? 14.625 4.326 -3.525 1.00 89.62 108 GLN A N 1
ATOM 784 C CA . GLN A 1 108 ? 13.695 3.917 -2.481 1.00 89.62 108 GLN A CA 1
ATOM 785 C C . GLN A 1 108 ? 13.776 4.843 -1.265 1.00 89.62 108 GLN A C 1
ATOM 787 O O . GLN A 1 108 ? 14.823 5.417 -0.959 1.00 89.62 108 GLN A O 1
ATOM 792 N N . SER A 1 109 ? 12.671 4.968 -0.535 1.00 90.56 109 SER A N 1
ATOM 793 C CA . SER A 1 109 ? 12.620 5.689 0.736 1.00 90.56 109 SER A CA 1
ATOM 794 C C . SER A 1 109 ? 11.545 5.115 1.653 1.00 90.56 109 SER A C 1
ATOM 796 O O . SER A 1 109 ? 10.630 4.433 1.202 1.00 90.56 109 SER A O 1
ATOM 798 N N . VAL A 1 110 ? 11.637 5.399 2.951 1.00 89.75 110 VAL A N 1
ATOM 799 C CA . VAL A 1 110 ? 10.628 4.987 3.934 1.00 89.75 110 VAL A CA 1
ATOM 800 C C . VAL A 1 110 ? 9.762 6.184 4.302 1.00 89.75 110 VAL A C 1
ATOM 802 O O . VAL A 1 110 ? 10.272 7.269 4.589 1.00 89.75 110 VAL A O 1
ATOM 805 N N . VAL A 1 111 ? 8.450 5.971 4.315 1.00 91.38 111 VAL A N 1
ATOM 806 C CA . VAL A 1 111 ? 7.451 6.899 4.857 1.00 91.38 111 VAL A CA 1
ATOM 807 C C . VAL A 1 111 ? 6.732 6.241 6.031 1.00 91.38 111 VAL A C 1
ATOM 809 O O . VAL A 1 111 ? 6.746 5.018 6.172 1.00 91.38 111 VAL A O 1
ATOM 812 N N . MET A 1 112 ? 6.103 7.049 6.879 1.00 91.81 112 MET A N 1
ATOM 813 C CA . MET A 1 112 ? 5.238 6.545 7.944 1.00 91.81 112 MET A CA 1
ATOM 814 C C . MET A 1 112 ? 3.792 6.616 7.482 1.00 91.81 112 MET A C 1
ATOM 816 O O . MET A 1 112 ? 3.311 7.697 7.139 1.00 91.81 112 MET A O 1
ATOM 820 N N . ALA A 1 113 ? 3.117 5.473 7.480 1.00 92.31 113 ALA A N 1
ATOM 821 C CA . ALA A 1 113 ? 1.695 5.374 7.219 1.00 92.31 113 ALA A CA 1
ATOM 822 C C . ALA A 1 113 ? 0.902 5.306 8.520 1.00 92.31 113 ALA A C 1
ATOM 824 O O . ALA A 1 113 ? 1.374 4.783 9.530 1.00 92.31 113 ALA A O 1
ATOM 825 N N . GLN A 1 114 ? -0.316 5.824 8.479 1.00 92.88 114 GLN A N 1
ATOM 826 C CA . GLN A 1 114 ? 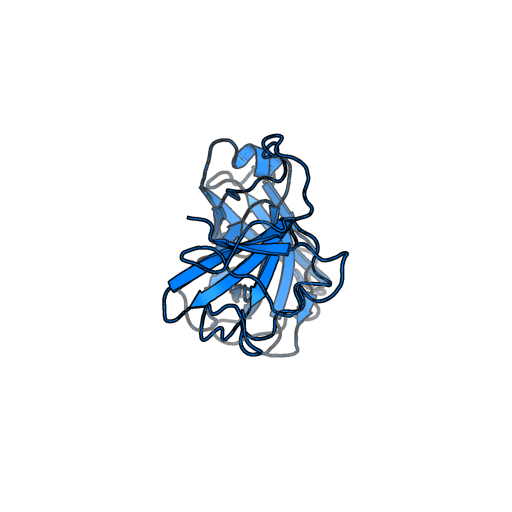-1.290 5.709 9.551 1.00 92.88 114 GLN A CA 1
ATOM 827 C C . GLN A 1 114 ? -2.666 5.504 8.930 1.00 92.88 114 GLN A C 1
ATOM 829 O O . GLN A 1 114 ? -2.965 6.094 7.891 1.00 92.88 114 GLN A O 1
ATOM 834 N N . ILE A 1 115 ? -3.479 4.660 9.559 1.00 93.69 115 ILE A N 1
ATOM 835 C CA . ILE A 1 115 ? -4.873 4.466 9.175 1.00 93.69 115 ILE A CA 1
ATOM 836 C C . ILE A 1 115 ? -5.734 5.235 10.172 1.00 93.69 115 ILE A C 1
ATOM 838 O O . ILE A 1 115 ? -5.638 5.020 11.383 1.00 93.69 115 ILE A O 1
ATOM 842 N N . GLU A 1 116 ? -6.544 6.148 9.657 1.00 93.00 116 GLU A N 1
ATOM 843 C CA . GLU A 1 116 ? -7.574 6.868 10.397 1.00 93.00 116 GLU A CA 1
ATOM 844 C C . GLU A 1 116 ? -8.939 6.295 10.022 1.00 93.00 116 GLU A C 1
ATOM 846 O O . GLU A 1 116 ? -9.180 5.987 8.857 1.00 93.00 116 GLU A O 1
ATOM 851 N N . PHE A 1 117 ? -9.831 6.120 10.989 1.00 91.19 117 PHE A N 1
ATOM 852 C CA . PHE A 1 117 ? -11.172 5.598 10.735 1.00 91.19 117 PHE A CA 1
ATOM 853 C C . PHE A 1 117 ? -12.161 6.139 11.760 1.00 91.19 117 PHE A C 1
ATOM 855 O O . PHE A 1 117 ? -11.802 6.357 12.918 1.00 91.19 117 PHE A O 1
ATOM 862 N N . THR A 1 118 ? -13.407 6.332 11.339 1.00 88.25 118 THR A N 1
ATOM 863 C CA . THR A 1 118 ? -14.478 6.835 12.206 1.00 88.25 118 THR A CA 1
ATOM 864 C C . THR A 1 118 ? -15.628 5.839 12.229 1.00 88.25 118 THR A C 1
ATOM 866 O O . THR A 1 118 ? -16.141 5.425 11.183 1.00 88.25 118 THR A O 1
ATOM 869 N N . LEU A 1 119 ? -16.028 5.443 13.435 1.00 85.75 119 LEU A N 1
ATOM 870 C CA . LEU A 1 119 ? -17.197 4.595 13.658 1.00 85.75 119 LEU A CA 1
ATOM 871 C C . LEU A 1 119 ? -18.463 5.452 13.632 1.00 85.75 119 LEU A C 1
ATOM 873 O O . LEU A 1 119 ? -18.433 6.592 14.083 1.00 85.75 119 LEU A O 1
ATOM 877 N N . ALA A 1 120 ? -19.592 4.912 13.163 1.00 82.62 120 ALA A N 1
ATOM 878 C CA . ALA A 1 120 ? -20.856 5.663 13.128 1.00 82.62 120 ALA A CA 1
ATOM 879 C C . ALA A 1 120 ? -21.324 6.156 14.507 1.00 82.62 120 ALA A C 1
ATOM 881 O O . ALA A 1 120 ? -22.112 7.093 14.599 1.00 82.62 120 ALA A O 1
ATOM 882 N N . THR A 1 121 ? -20.855 5.515 15.576 1.00 84.12 121 THR A N 1
ATOM 883 C CA . THR A 1 121 ? -21.192 5.849 16.963 1.00 84.12 121 THR A CA 1
ATOM 884 C C . THR A 1 121 ? -20.273 6.903 17.580 1.00 84.12 121 THR A C 1
ATOM 886 O O . THR A 1 121 ? -20.423 7.203 18.762 1.00 84.12 121 THR A O 1
ATOM 889 N N . GLU A 1 122 ? -19.285 7.413 16.841 1.00 84.56 122 GLU A N 1
ATOM 890 C CA . GLU A 1 122 ? -18.240 8.287 17.374 1.00 84.56 122 GLU A CA 1
ATOM 891 C C . GLU A 1 122 ? -18.075 9.562 16.550 1.00 84.56 122 GLU A C 1
ATOM 893 O O . GLU A 1 122 ? -18.015 9.526 15.325 1.00 84.56 122 GLU A O 1
ATOM 898 N N . ASP A 1 123 ? -17.919 10.692 17.242 1.00 82.94 123 ASP A N 1
ATOM 899 C CA . ASP A 1 123 ? -17.689 11.994 16.602 1.00 82.94 123 ASP A CA 1
ATOM 900 C C . ASP A 1 123 ? -16.208 12.241 16.262 1.00 82.94 123 ASP A C 1
ATOM 902 O O . ASP A 1 123 ? -15.883 13.100 15.441 1.00 82.94 123 ASP A O 1
ATOM 906 N N . ALA A 1 124 ? -15.289 11.513 16.906 1.00 87.31 124 ALA A N 1
ATOM 907 C CA . ALA A 1 124 ? -13.850 11.683 16.738 1.00 87.31 124 ALA A CA 1
ATOM 908 C C . ALA A 1 124 ? -13.231 10.494 15.982 1.00 87.31 124 ALA A C 1
ATOM 910 O O . ALA A 1 124 ? -13.534 9.346 16.310 1.00 87.31 124 ALA A O 1
ATOM 911 N N . PRO A 1 125 ? -12.322 10.738 15.018 1.00 89.75 125 PRO A N 1
ATOM 912 C CA . PRO A 1 125 ? -11.632 9.661 14.323 1.00 89.75 125 PRO A CA 1
ATOM 913 C C . PRO A 1 125 ? -10.673 8.927 15.263 1.00 89.75 125 PRO A C 1
ATOM 915 O O . PRO A 1 125 ? -9.933 9.537 16.044 1.00 89.75 125 PRO A O 1
ATOM 918 N N . ARG A 1 126 ? -10.628 7.604 15.128 1.00 91.12 126 ARG A N 1
ATOM 919 C CA . ARG A 1 126 ? -9.592 6.751 15.707 1.00 91.12 126 ARG A CA 1
ATOM 920 C C . ARG A 1 126 ? -8.396 6.678 14.769 1.00 91.12 126 ARG A C 1
ATOM 922 O O . ARG A 1 126 ? -8.509 6.890 13.563 1.00 91.12 126 ARG A O 1
ATOM 929 N N . ARG A 1 127 ? -7.229 6.367 15.333 1.00 92.56 127 ARG A N 1
ATOM 930 C CA . ARG A 1 127 ? -5.973 6.254 14.587 1.00 92.56 127 ARG A CA 1
ATOM 931 C C . ARG A 1 127 ? -5.227 4.996 14.980 1.00 92.56 127 ARG A C 1
ATOM 933 O O . ARG A 1 127 ? -5.108 4.693 16.165 1.00 92.56 127 ARG A O 1
ATOM 940 N N . SER A 1 128 ? -4.664 4.314 13.993 1.00 93.00 128 SER A N 1
ATOM 941 C CA . SER A 1 128 ? -3.653 3.293 14.243 1.00 93.00 128 SER A CA 1
ATOM 942 C C . SER A 1 128 ? -2.366 3.921 14.790 1.00 93.00 128 SER A C 1
ATOM 944 O O . SER A 1 128 ? -2.124 5.120 14.639 1.00 93.00 128 SER A O 1
ATOM 946 N N . LEU A 1 129 ? -1.475 3.115 15.358 1.00 90.44 129 LEU A N 1
ATOM 947 C CA . LEU A 1 129 ? -0.075 3.496 15.497 1.00 90.44 129 LEU A CA 1
ATOM 948 C C . LEU A 1 129 ? 0.558 3.633 14.101 1.00 90.44 129 LEU A C 1
ATOM 950 O O . LEU A 1 129 ? 0.132 2.949 13.161 1.00 90.44 129 LEU A O 1
ATOM 954 N N . PRO A 1 130 ? 1.548 4.526 13.933 1.00 90.38 130 PRO A N 1
ATOM 955 C CA . PRO A 1 130 ? 2.220 4.686 12.657 1.00 90.38 130 PRO A CA 1
ATOM 956 C C . PRO A 1 130 ? 3.076 3.455 12.341 1.00 90.38 130 PRO A C 1
ATOM 958 O O . PRO A 1 130 ? 3.768 2.930 13.213 1.00 90.38 130 PRO A O 1
ATOM 961 N N . PHE A 1 131 ? 3.074 3.029 11.082 1.00 88.94 131 PHE A N 1
ATOM 962 C CA . PHE A 1 131 ? 3.849 1.886 10.596 1.00 88.94 131 PHE A CA 1
ATOM 963 C C . PHE A 1 131 ? 4.653 2.259 9.343 1.00 88.94 131 PHE A C 1
ATOM 965 O O . PHE A 1 131 ? 4.251 3.153 8.595 1.00 88.94 131 PHE A O 1
ATOM 972 N N . PRO A 1 132 ? 5.817 1.633 9.113 1.00 90.12 132 PRO A N 1
ATOM 973 C CA . PRO A 1 132 ? 6.664 1.983 7.984 1.00 90.12 132 PRO A CA 1
ATOM 974 C C . PRO A 1 132 ? 6.101 1.431 6.668 1.00 90.12 132 PRO A C 1
ATOM 976 O O . PRO A 1 132 ? 5.680 0.277 6.585 1.00 90.12 132 PRO A O 1
ATOM 979 N N . VAL A 1 133 ? 6.178 2.241 5.614 1.00 91.25 133 VAL A N 1
ATOM 980 C CA . VAL A 1 133 ? 5.956 1.819 4.227 1.00 91.25 133 VAL A CA 1
ATOM 981 C C . VAL A 1 133 ? 7.214 2.133 3.432 1.00 91.25 133 VAL A C 1
ATOM 983 O O . VAL A 1 133 ? 7.702 3.264 3.441 1.00 91.25 133 VAL A O 1
ATOM 986 N N . THR A 1 134 ? 7.748 1.132 2.737 1.00 91.06 134 THR A N 1
ATOM 987 C CA . THR A 1 134 ? 8.849 1.342 1.792 1.00 91.06 134 THR A CA 1
ATOM 988 C C . THR A 1 134 ? 8.267 1.753 0.447 1.00 91.06 134 THR A C 1
ATOM 990 O O . THR A 1 134 ? 7.557 0.975 -0.191 1.00 91.06 134 THR A O 1
ATOM 993 N N . ILE A 1 135 ? 8.568 2.977 0.028 1.00 91.06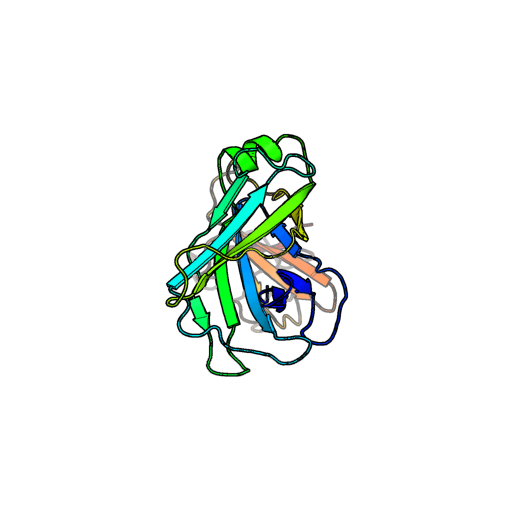 135 ILE A N 1
ATOM 994 C CA . ILE A 1 135 ? 8.237 3.506 -1.289 1.00 91.06 135 ILE A CA 1
ATOM 995 C C . ILE A 1 135 ? 9.407 3.213 -2.220 1.00 91.06 135 ILE A C 1
ATOM 997 O O . ILE A 1 135 ? 10.537 3.622 -1.948 1.00 91.06 135 ILE A O 1
ATOM 1001 N N . CYS A 1 136 ? 9.134 2.520 -3.315 1.00 85.56 136 CYS A N 1
ATOM 1002 C CA . CYS A 1 136 ? 10.080 2.290 -4.396 1.00 85.56 136 CYS A CA 1
ATOM 1003 C C . CYS A 1 136 ? 9.726 3.211 -5.564 1.00 85.56 136 CYS A C 1
ATOM 1005 O O . CYS A 1 136 ? 8.552 3.354 -5.918 1.00 85.56 136 CYS A O 1
ATOM 1007 N N . ASN A 1 137 ? 10.732 3.834 -6.166 1.00 78.00 137 ASN A N 1
ATOM 1008 C CA . ASN A 1 137 ? 10.537 4.518 -7.431 1.00 78.00 137 ASN A CA 1
ATOM 1009 C C . ASN A 1 137 ? 10.357 3.469 -8.541 1.00 78.00 137 ASN A C 1
ATOM 1011 O O . ASN A 1 137 ? 10.972 2.400 -8.495 1.00 78.00 137 ASN A O 1
ATOM 1015 N N . SER A 1 138 ? 9.486 3.737 -9.512 1.00 65.56 138 SER A N 1
ATOM 1016 C CA . SER A 1 138 ? 9.406 2.887 -10.701 1.00 65.56 138 SER A CA 1
ATOM 1017 C C . SER A 1 138 ? 10.615 3.197 -11.580 1.00 65.56 138 SER A C 1
ATOM 1019 O O . SER A 1 138 ? 10.833 4.356 -11.921 1.00 65.56 138 SER A O 1
ATOM 1021 N N . TYR A 1 139 ? 11.386 2.177 -11.967 1.00 52.19 139 TYR A N 1
ATOM 1022 C CA . TYR A 1 139 ? 12.492 2.348 -12.921 1.00 52.19 139 TYR A CA 1
ATOM 1023 C C . TYR A 1 139 ? 12.011 2.821 -14.297 1.00 52.19 139 TYR A C 1
ATOM 1025 O O . TYR A 1 139 ? 12.790 3.421 -15.019 1.00 52.19 139 TYR A O 1
ATOM 1033 N N . ILE A 1 140 ? 10.739 2.568 -14.628 1.00 51.16 140 ILE A N 1
ATOM 1034 C CA . ILE A 1 140 ? 10.086 3.011 -15.858 1.00 51.16 140 ILE A CA 1
ATOM 1035 C C . ILE A 1 140 ? 9.183 4.184 -15.485 1.00 51.16 140 ILE A C 1
ATOM 1037 O O . ILE A 1 140 ? 8.107 3.990 -14.904 1.00 51.16 140 ILE A O 1
ATOM 1041 N N . THR A 1 141 ? 9.620 5.399 -15.789 1.00 44.19 141 THR A N 1
ATOM 1042 C CA . THR A 1 141 ? 8.742 6.568 -15.822 1.00 44.19 141 THR A CA 1
ATOM 1043 C C . THR A 1 141 ? 8.226 6.669 -17.253 1.00 44.19 141 THR A C 1
ATOM 1045 O O . THR A 1 141 ? 8.996 6.564 -18.201 1.00 44.19 141 THR A O 1
ATOM 1048 N N . GLY A 1 142 ? 6.922 6.849 -17.469 1.00 43.06 142 GLY A N 1
ATOM 1049 C CA . GLY A 1 142 ? 6.349 6.963 -18.825 1.00 43.06 142 GLY A CA 1
ATOM 1050 C C . GLY A 1 142 ? 6.867 8.152 -19.662 1.00 43.06 142 GLY A C 1
ATOM 1051 O O . GLY A 1 142 ? 6.332 8.413 -20.734 1.00 43.06 142 GLY A O 1
ATOM 1052 N N . GLU A 1 143 ? 7.875 8.871 -19.161 1.00 41.94 143 GLU A N 1
ATOM 1053 C CA . GLU A 1 143 ? 8.607 9.974 -19.783 1.00 41.94 143 GLU A CA 1
ATOM 1054 C C . GLU A 1 143 ? 10.020 9.589 -20.232 1.00 41.94 143 GLU A C 1
ATOM 1056 O O . GLU A 1 143 ? 10.745 10.449 -20.738 1.00 41.94 143 GLU A O 1
ATOM 1061 N N . GLU A 1 144 ? 10.436 8.327 -20.074 1.00 48.59 144 GLU A N 1
ATOM 1062 C CA . GLU A 1 144 ? 11.568 7.809 -20.832 1.00 48.59 144 GLU A CA 1
ATOM 1063 C C . GLU A 1 144 ? 11.289 8.156 -22.287 1.00 48.59 144 GLU A C 1
ATOM 1065 O O . GLU A 1 144 ? 10.385 7.592 -22.908 1.00 48.59 144 GLU A O 1
ATOM 1070 N N . SER A 1 145 ? 12.006 9.163 -22.805 1.00 38.47 145 SER A N 1
ATOM 1071 C CA . SER A 1 145 ? 11.964 9.485 -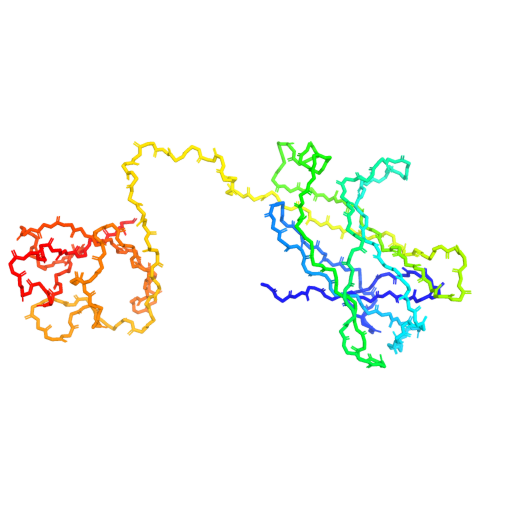24.217 1.00 38.47 145 SER A CA 1
ATOM 1072 C C . SER A 1 145 ? 12.195 8.158 -24.891 1.00 38.47 145 SER A C 1
ATOM 1074 O O . SER A 1 145 ? 13.284 7.592 -24.759 1.00 38.47 145 SER A O 1
ATOM 1076 N N . ALA A 1 146 ? 11.155 7.637 -25.549 1.00 39.03 146 ALA A N 1
ATOM 1077 C CA . ALA A 1 146 ? 11.334 6.582 -26.508 1.00 39.03 146 ALA A CA 1
ATOM 1078 C C . ALA A 1 146 ? 12.494 7.093 -27.348 1.00 39.03 146 ALA A C 1
ATOM 1080 O O . ALA A 1 146 ? 12.359 8.118 -28.023 1.00 39.03 146 ALA A O 1
ATOM 1081 N N . SER A 1 147 ? 13.670 6.472 -27.200 1.00 37.62 147 SER A N 1
ATOM 1082 C CA . SER A 1 147 ? 14.765 6.720 -28.124 1.00 37.62 147 SER A CA 1
ATOM 1083 C C . SER A 1 147 ? 14.090 6.669 -29.490 1.00 37.62 147 SER A C 1
ATOM 1085 O O . SER A 1 147 ? 13.326 5.712 -29.675 1.00 37.62 147 SER A O 1
ATOM 1087 N N . PRO A 1 148 ? 14.191 7.704 -30.350 1.00 35.81 148 PRO A N 1
ATOM 1088 C CA . PRO A 1 148 ? 13.374 7.811 -31.551 1.00 35.81 148 PRO A CA 1
ATOM 1089 C C . PRO A 1 148 ? 13.832 6.747 -32.552 1.00 35.81 148 PRO A C 1
ATOM 1091 O O . PRO A 1 148 ? 14.474 7.011 -33.559 1.00 35.81 148 PRO A O 1
ATOM 1094 N N . GLY A 1 149 ? 13.537 5.500 -32.226 1.00 39.72 149 GLY A N 1
ATOM 1095 C CA . GLY A 1 149 ? 13.469 4.365 -33.095 1.00 39.72 149 GLY A CA 1
ATOM 1096 C C . GLY A 1 149 ? 12.036 4.321 -33.604 1.00 39.72 149 GLY A C 1
ATOM 1097 O O . GLY A 1 149 ? 11.105 4.657 -32.867 1.00 39.72 149 GLY A O 1
ATOM 1098 N N . PRO A 1 150 ? 11.849 3.964 -34.878 1.00 34.97 150 PRO A N 1
ATOM 1099 C CA . PRO A 1 150 ? 10.567 4.085 -35.549 1.00 34.97 150 PRO A CA 1
ATOM 1100 C C . PRO A 1 150 ? 9.470 3.417 -34.720 1.00 34.97 150 PRO A C 1
ATOM 1102 O O . PRO A 1 150 ? 9.609 2.258 -34.319 1.00 34.97 150 PRO A O 1
ATOM 1105 N N . ALA A 1 151 ? 8.407 4.179 -34.452 1.00 36.72 151 ALA A N 1
ATOM 1106 C CA . ALA A 1 151 ? 7.227 3.745 -33.727 1.00 36.72 151 ALA A CA 1
ATOM 1107 C C . ALA A 1 151 ? 6.643 2.496 -34.398 1.00 36.72 151 ALA A C 1
ATOM 1109 O O . ALA A 1 151 ? 5.887 2.572 -35.362 1.00 36.72 151 ALA A O 1
ATOM 1110 N N . MET A 1 152 ? 7.011 1.327 -33.887 1.00 40.00 152 MET A N 1
ATOM 1111 C CA . MET A 1 152 ? 6.255 0.109 -34.110 1.00 40.00 152 MET A CA 1
ATOM 1112 C C . MET A 1 152 ? 5.485 -0.127 -32.824 1.00 40.00 152 MET A C 1
ATOM 1114 O O . MET A 1 152 ? 6.089 -0.290 -31.766 1.00 40.00 152 MET A O 1
ATOM 1118 N N . ALA A 1 153 ? 4.158 -0.118 -32.905 1.00 37.53 153 ALA A N 1
ATOM 1119 C CA . ALA A 1 153 ? 3.305 -0.659 -31.862 1.00 37.53 153 ALA A CA 1
ATOM 1120 C C . ALA A 1 153 ? 3.682 -2.139 -31.680 1.00 37.53 153 ALA A C 1
ATOM 1122 O O . ALA A 1 153 ? 3.217 -3.012 -32.409 1.00 37.53 153 ALA A O 1
ATOM 1123 N N . LYS A 1 154 ? 4.620 -2.415 -30.770 1.00 48.91 154 LYS A N 1
ATOM 1124 C CA . LYS A 1 154 ? 5.104 -3.766 -30.499 1.00 48.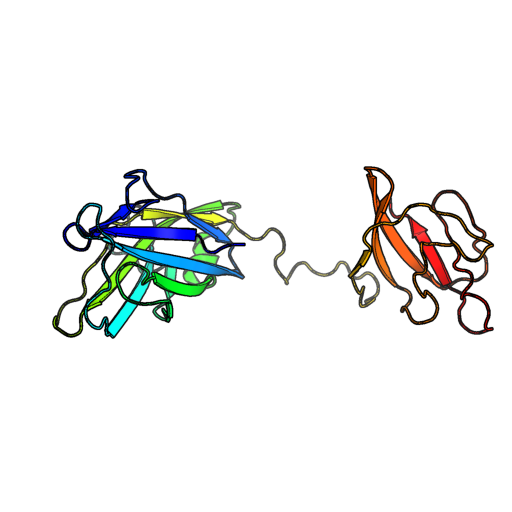91 154 LYS A CA 1
ATOM 1125 C C . LYS A 1 154 ? 4.098 -4.434 -29.576 1.00 48.91 154 LYS A C 1
ATOM 1127 O O . LYS A 1 154 ? 4.140 -4.253 -28.364 1.00 48.91 154 LYS A O 1
ATOM 1132 N N . THR A 1 155 ? 3.162 -5.184 -30.145 1.00 47.84 155 THR A N 1
ATOM 1133 C CA . THR A 1 155 ? 2.331 -6.091 -29.352 1.00 47.84 155 THR A CA 1
ATOM 1134 C C . THR A 1 155 ? 3.241 -7.183 -28.788 1.00 47.84 155 THR A C 1
ATOM 1136 O O . THR A 1 155 ? 3.792 -7.980 -29.549 1.00 47.84 155 THR A O 1
ATOM 1139 N N . LEU A 1 156 ? 3.438 -7.186 -27.468 1.00 51.03 156 LEU A N 1
ATOM 1140 C CA . LEU A 1 156 ? 4.144 -8.250 -26.758 1.00 51.03 156 LEU A CA 1
ATOM 1141 C C . LEU A 1 156 ? 3.183 -9.432 -26.600 1.00 51.03 156 LEU A C 1
ATOM 1143 O O . LEU A 1 156 ? 2.101 -9.277 -26.032 1.00 51.03 156 LEU A O 1
ATOM 1147 N N . ARG A 1 157 ? 3.544 -10.602 -27.127 1.00 61.00 157 ARG A N 1
ATOM 1148 C CA . ARG A 1 157 ? 2.759 -11.835 -26.982 1.00 61.00 157 ARG A CA 1
ATOM 1149 C C . ARG A 1 157 ? 3.584 -12.884 -26.253 1.00 61.00 157 ARG A C 1
ATOM 1151 O O . ARG A 1 157 ? 4.737 -13.123 -26.605 1.00 61.00 157 ARG A O 1
ATOM 1158 N N . HIS A 1 158 ? 2.986 -13.483 -25.230 1.00 58.44 158 HIS A N 1
ATOM 1159 C CA . HIS A 1 158 ? 3.589 -14.577 -24.478 1.00 58.44 158 HIS A CA 1
ATOM 1160 C C . HIS A 1 158 ? 3.057 -15.894 -25.034 1.00 58.44 158 HIS A C 1
ATOM 1162 O O . HIS A 1 158 ? 1.841 -16.088 -25.081 1.00 58.44 158 HIS A O 1
ATOM 1168 N N . TYR A 1 159 ? 3.957 -16.784 -25.441 1.00 64.31 159 TYR A N 1
ATOM 1169 C CA . TYR A 1 159 ? 3.606 -18.129 -25.882 1.00 64.31 159 TYR A CA 1
ATOM 1170 C C . TYR A 1 159 ? 4.138 -19.135 -24.862 1.00 64.31 159 TYR A C 1
ATOM 1172 O O . TYR A 1 159 ? 5.307 -19.093 -24.478 1.00 64.31 159 TYR A O 1
ATOM 1180 N N . LEU A 1 160 ? 3.251 -20.002 -24.380 1.00 51.28 160 LEU A N 1
ATOM 1181 C CA . LEU A 1 160 ? 3.579 -21.076 -23.446 1.00 51.28 160 LEU A CA 1
ATOM 1182 C C . LEU A 1 160 ? 3.693 -22.389 -24.224 1.00 51.28 160 LEU A C 1
ATOM 1184 O O . LEU A 1 160 ? 2.935 -22.602 -25.167 1.00 51.28 160 LEU A O 1
ATOM 1188 N N . SER A 1 161 ? 4.616 -23.253 -23.793 1.00 51.72 161 SER A N 1
ATOM 1189 C CA . SER A 1 161 ? 4.824 -24.603 -24.338 1.00 51.72 161 SER A CA 1
ATOM 1190 C C . SER A 1 161 ? 5.376 -24.660 -25.769 1.00 51.72 161 SER A C 1
ATOM 1192 O O . SER A 1 161 ? 4.928 -25.500 -26.539 1.00 51.72 161 SER A O 1
ATOM 1194 N N . ILE A 1 162 ? 6.369 -23.819 -26.098 1.00 58.03 162 ILE A N 1
ATOM 1195 C CA . ILE A 1 162 ? 7.111 -23.938 -27.362 1.00 58.03 162 ILE A CA 1
ATOM 1196 C C . ILE A 1 162 ? 8.200 -25.009 -27.235 1.00 58.03 162 ILE A C 1
ATOM 1198 O O . ILE A 1 162 ? 9.099 -24.911 -26.399 1.00 58.03 162 ILE A O 1
ATOM 1202 N N . THR A 1 163 ? 8.101 -26.054 -28.050 1.00 52.59 163 THR A N 1
ATOM 1203 C CA . THR A 1 163 ? 8.904 -27.279 -27.943 1.00 52.59 163 THR A CA 1
ATOM 1204 C C . THR A 1 163 ? 10.063 -27.348 -28.940 1.00 52.59 163 THR A C 1
ATOM 1206 O O . THR A 1 163 ? 11.051 -28.027 -28.655 1.00 52.59 163 THR A O 1
ATOM 1209 N N . ALA A 1 164 ? 10.007 -26.612 -30.060 1.00 54.75 164 ALA A N 1
ATOM 1210 C CA . ALA A 1 164 ? 11.098 -26.519 -31.036 1.00 54.75 164 ALA A CA 1
ATOM 1211 C C . ALA A 1 164 ? 11.062 -25.235 -31.896 1.00 54.75 164 ALA A C 1
ATOM 1213 O O . ALA A 1 164 ? 10.029 -24.585 -32.047 1.00 54.75 164 ALA A O 1
ATOM 1214 N N . LEU A 1 165 ? 12.217 -24.898 -32.488 1.00 55.91 165 LEU A N 1
ATOM 1215 C CA . LEU A 1 165 ? 12.403 -23.849 -33.504 1.00 55.91 165 LEU A CA 1
ATOM 1216 C C . LEU A 1 165 ? 12.778 -24.493 -34.839 1.00 55.91 165 LEU A C 1
ATOM 1218 O O . LEU A 1 165 ? 13.940 -24.464 -35.242 1.00 55.91 165 LEU A O 1
ATOM 1222 N N . THR A 1 166 ? 11.832 -25.131 -35.509 1.00 53.22 166 THR A N 1
ATOM 1223 C CA . THR A 1 166 ? 12.043 -25.578 -36.891 1.00 53.22 166 THR A CA 1
ATOM 1224 C C . THR A 1 166 ? 11.283 -24.689 -37.859 1.00 53.22 166 THR A C 1
ATOM 1226 O O . THR A 1 166 ? 10.371 -23.965 -37.456 1.00 53.22 166 THR A O 1
ATOM 1229 N N . GLY A 1 167 ? 11.752 -24.701 -39.104 1.00 50.66 167 GLY A N 1
ATOM 1230 C CA . GLY A 1 167 ? 11.153 -24.044 -40.252 1.00 50.66 167 GLY A CA 1
ATOM 1231 C C . GLY A 1 167 ? 11.145 -25.005 -41.447 1.00 50.66 167 GLY A C 1
ATOM 1232 O O . GLY A 1 167 ? 12.074 -25.807 -41.596 1.00 50.66 167 GLY A O 1
ATOM 1233 N N . GLY A 1 168 ? 10.091 -24.954 -42.261 1.00 47.72 168 GLY A N 1
ATOM 1234 C CA . GLY A 1 168 ? 9.900 -25.727 -43.487 1.00 47.72 168 GLY A CA 1
ATOM 1235 C C . GLY A 1 168 ? 8.796 -26.798 -43.482 1.00 47.72 168 GLY A C 1
ATOM 1236 O O . GLY A 1 168 ? 8.558 -27.356 -44.547 1.00 47.72 168 GLY A O 1
ATOM 1237 N N . GLU A 1 169 ? 8.093 -27.077 -42.376 1.00 43.28 169 GLU A N 1
ATOM 1238 C CA . GLU A 1 169 ? 7.028 -28.107 -42.280 1.00 43.28 169 GLU A CA 1
ATOM 1239 C C . GLU A 1 169 ? 5.944 -27.713 -41.224 1.00 43.28 169 GLU A C 1
ATOM 1241 O O . GLU A 1 169 ? 6.126 -26.757 -40.479 1.00 43.28 169 GLU A O 1
ATOM 1246 N N . PRO A 1 170 ? 4.770 -28.376 -41.113 1.00 35.44 170 PRO A N 1
ATOM 1247 C CA . PRO A 1 170 ? 3.619 -27.945 -40.282 1.00 35.44 170 PRO A CA 1
ATOM 1248 C C . PRO A 1 170 ? 3.823 -27.772 -38.759 1.00 35.44 170 PRO A C 1
ATOM 1250 O O . PRO A 1 170 ? 2.852 -27.543 -38.040 1.00 35.44 170 PRO A O 1
ATOM 1253 N N . THR A 1 171 ? 5.045 -27.899 -38.249 1.00 42.00 171 THR A N 1
ATOM 1254 C CA . THR A 1 171 ? 5.420 -27.823 -36.825 1.00 42.00 171 THR A CA 1
ATOM 1255 C C . THR A 1 171 ? 6.181 -26.541 -36.458 1.00 42.00 171 THR A C 1
ATOM 1257 O O . THR A 1 171 ? 6.775 -26.451 -35.388 1.00 42.00 171 THR A O 1
ATOM 1260 N N . ASP A 1 172 ? 6.194 -25.538 -37.334 1.00 55.56 172 ASP A N 1
ATOM 1261 C CA . ASP A 1 172 ? 7.067 -24.371 -37.190 1.00 55.56 172 ASP A CA 1
ATOM 1262 C C . ASP A 1 172 ? 6.507 -23.297 -36.244 1.00 55.56 172 ASP A C 1
ATOM 1264 O O . ASP A 1 172 ? 5.340 -22.905 -36.326 1.00 55.56 172 ASP A O 1
ATOM 1268 N N . PHE A 1 173 ? 7.363 -22.838 -35.322 1.00 59.59 173 PHE A N 1
ATOM 1269 C CA . PHE A 1 173 ? 7.045 -21.937 -34.201 1.00 59.59 173 PHE A CA 1
ATOM 1270 C C . PHE A 1 173 ? 5.738 -22.307 -33.471 1.00 59.59 173 PHE A C 1
ATOM 1272 O O . PHE A 1 173 ? 4.923 -21.438 -33.159 1.00 59.59 173 PHE A O 1
ATOM 1279 N N . ASP A 1 174 ? 5.523 -23.611 -33.257 1.00 60.41 174 ASP A N 1
ATOM 1280 C CA . ASP A 1 174 ? 4.386 -24.200 -32.539 1.00 60.41 174 ASP A CA 1
ATOM 1281 C C . ASP A 1 174 ? 3.029 -23.546 -32.858 1.00 60.41 174 ASP A C 1
ATOM 1283 O O . ASP A 1 174 ? 2.248 -23.181 -31.980 1.00 60.41 174 ASP A O 1
ATOM 1287 N N . SER A 1 175 ? 2.713 -23.440 -34.155 1.00 57.81 175 SER A N 1
ATOM 1288 C CA . SER A 1 175 ? 1.398 -22.999 -34.658 1.00 57.81 175 SER A CA 1
ATOM 1289 C C . SER A 1 175 ? 1.058 -21.520 -34.429 1.00 57.81 175 SER A C 1
ATOM 1291 O O . SER A 1 175 ? -0.114 -21.131 -34.483 1.00 57.81 175 SER A O 1
ATOM 1293 N N . VAL A 1 176 ? 2.050 -20.656 -34.206 1.00 68.81 176 VAL A N 1
ATOM 1294 C CA . VAL A 1 176 ? 1.804 -19.209 -34.202 1.00 68.81 176 VAL A CA 1
ATOM 1295 C C . VAL A 1 176 ? 1.522 -18.725 -35.623 1.00 68.81 176 VAL A C 1
ATOM 1297 O O . VAL A 1 176 ? 2.404 -18.715 -36.476 1.00 68.81 176 VAL A O 1
ATOM 1300 N N . VAL A 1 177 ? 0.293 -18.256 -35.855 1.00 70.31 177 VAL A N 1
ATOM 1301 C CA . VAL A 1 177 ? -0.143 -17.686 -37.139 1.00 70.31 177 VAL A CA 1
ATOM 1302 C C . VAL A 1 177 ? 0.564 -16.344 -37.384 1.00 70.31 177 VAL A C 1
ATOM 1304 O O . VAL A 1 177 ? 0.114 -15.292 -36.928 1.00 70.31 177 VAL A O 1
ATOM 1307 N N . THR A 1 178 ? 1.691 -16.363 -38.090 1.00 71.88 178 THR A N 1
ATOM 1308 C CA . THR A 1 178 ? 2.519 -15.200 -38.438 1.00 71.88 178 THR A CA 1
ATOM 1309 C C . THR A 1 178 ? 1.860 -14.258 -39.450 1.00 71.88 178 THR A C 1
ATOM 1311 O O . THR A 1 178 ? 2.063 -13.041 -39.396 1.00 71.88 178 THR A O 1
ATOM 1314 N N . ALA A 1 179 ? 1.010 -14.788 -40.329 1.00 68.31 179 ALA A N 1
ATOM 1315 C CA . ALA A 1 179 ? 0.317 -14.072 -41.391 1.00 68.31 179 ALA A CA 1
ATOM 1316 C C . ALA A 1 179 ? -0.470 -12.867 -40.856 1.00 68.31 179 ALA A C 1
ATOM 1318 O O . ALA A 1 179 ? -0.347 -11.749 -41.366 1.00 68.31 179 ALA A O 1
ATOM 1319 N N . ILE A 1 180 ? -1.232 -13.084 -39.782 1.00 69.38 180 ILE A N 1
ATOM 1320 C CA . ILE A 1 180 ? -2.112 -12.076 -39.174 1.00 69.38 180 ILE A CA 1
ATOM 1321 C C . ILE A 1 180 ? -1.377 -11.129 -38.221 1.00 69.38 180 ILE A C 1
ATOM 1323 O O . ILE A 1 180 ? -1.930 -10.108 -37.813 1.00 69.38 180 ILE A O 1
ATOM 1327 N N . LEU A 1 181 ? -0.144 -11.461 -37.832 1.00 73.12 181 LEU A N 1
ATOM 1328 C CA . LEU A 1 181 ? 0.610 -10.674 -36.868 1.00 73.12 181 LEU A CA 1
ATOM 1329 C C . LEU A 1 181 ? 1.307 -9.505 -37.567 1.00 73.12 181 LEU A C 1
ATOM 1331 O O . LEU A 1 181 ? 1.936 -9.695 -38.610 1.00 73.12 181 LEU A O 1
ATOM 1335 N N . PRO A 1 182 ? 1.235 -8.278 -37.027 1.00 72.31 182 PRO A N 1
ATOM 1336 C CA . PRO A 1 182 ? 1.972 -7.163 -37.599 1.00 72.31 182 PRO A CA 1
ATOM 1337 C C . PRO A 1 182 ? 3.480 -7.409 -37.473 1.00 72.31 182 PRO A C 1
ATOM 1339 O O . PRO A 1 182 ? 3.962 -7.928 -36.461 1.00 72.31 182 PRO A O 1
ATOM 1342 N N . ALA A 1 183 ? 4.249 -7.006 -38.487 1.00 76.12 183 ALA A N 1
ATOM 1343 C CA . ALA A 1 183 ? 5.698 -6.930 -38.338 1.00 76.12 183 ALA A CA 1
ATOM 1344 C C . ALA A 1 183 ? 6.041 -5.999 -37.160 1.00 76.12 183 ALA A C 1
ATOM 1346 O O . ALA A 1 183 ? 5.342 -5.021 -36.902 1.00 76.12 183 ALA A O 1
ATOM 1347 N N . GLY A 1 184 ? 7.088 -6.333 -36.416 1.00 69.88 184 GLY A N 1
ATOM 1348 C CA . GLY A 1 184 ? 7.421 -5.730 -35.129 1.00 69.88 184 GLY A CA 1
ATOM 1349 C C . GLY A 1 184 ? 6.801 -6.444 -33.925 1.00 69.88 184 GLY A C 1
ATOM 1350 O O . GLY A 1 184 ? 7.174 -6.116 -32.801 1.00 69.88 184 GLY A O 1
ATOM 1351 N N . THR A 1 185 ? 5.912 -7.428 -34.122 1.00 75.00 185 THR A N 1
ATOM 1352 C CA . THR A 1 185 ? 5.414 -8.272 -33.019 1.00 75.00 185 THR A CA 1
ATOM 1353 C C . THR A 1 185 ? 6.585 -8.917 -32.290 1.00 75.00 185 THR A C 1
ATOM 1355 O O . THR A 1 185 ? 7.470 -9.488 -32.926 1.00 75.00 185 THR A O 1
ATOM 1358 N N . VAL A 1 186 ? 6.573 -8.833 -30.961 1.00 79.56 186 VAL A N 1
ATOM 1359 C CA . VAL A 1 186 ? 7.577 -9.473 -30.111 1.00 79.56 186 VAL A CA 1
ATOM 1360 C C . VAL A 1 186 ? 6.946 -10.696 -29.462 1.00 79.56 186 VAL A C 1
ATOM 1362 O O . VAL A 1 186 ? 5.933 -10.583 -28.773 1.00 79.56 186 VAL A O 1
ATOM 1365 N N . ALA A 1 187 ? 7.546 -11.856 -29.692 1.00 74.19 187 ALA A N 1
ATOM 1366 C CA . ALA A 1 187 ? 7.217 -13.098 -29.022 1.00 74.19 187 ALA A CA 1
ATOM 1367 C C . ALA A 1 187 ? 8.208 -13.331 -27.880 1.00 74.19 187 ALA A C 1
ATOM 1369 O O . ALA A 1 187 ? 9.424 -13.275 -28.074 1.00 74.19 187 ALA A O 1
ATOM 1370 N N . VAL A 1 188 ? 7.665 -13.587 -26.694 1.00 78.06 188 VAL A N 1
ATOM 1371 C CA . VAL A 1 188 ? 8.417 -14.043 -25.524 1.00 78.06 188 VAL A CA 1
ATOM 1372 C C . VAL A 1 188 ? 7.994 -15.473 -25.246 1.00 78.06 188 VAL A C 1
ATOM 1374 O O . VAL A 1 188 ? 6.799 -15.756 -25.132 1.00 78.06 188 VAL A O 1
ATOM 1377 N N . LEU A 1 189 ? 8.967 -16.371 -25.178 1.00 70.06 189 LEU A N 1
ATOM 1378 C CA . LEU A 1 189 ? 8.728 -17.804 -25.063 1.00 70.06 189 LEU A CA 1
ATOM 1379 C C . LEU A 1 189 ? 9.891 -18.485 -24.345 1.00 70.06 189 LEU A C 1
ATOM 1381 O O . LEU A 1 189 ? 11.023 -18.000 -24.372 1.00 70.06 189 LEU A O 1
ATOM 1385 N N . PHE A 1 190 ? 9.595 -19.619 -23.721 1.00 67.31 190 PHE A N 1
ATOM 1386 C CA . PHE A 1 190 ? 10.601 -20.523 -23.176 1.00 67.31 190 PHE A CA 1
ATOM 1387 C C . PHE A 1 190 ? 10.869 -21.649 -24.167 1.00 67.31 190 PHE A C 1
ATOM 1389 O O . PHE A 1 190 ? 9.919 -22.222 -24.699 1.00 67.31 190 PHE A O 1
ATOM 1396 N N . ILE A 1 191 ? 12.144 -21.977 -24.372 1.00 67.38 191 ILE A N 1
ATOM 1397 C CA . ILE A 1 191 ? 12.571 -23.175 -25.105 1.00 67.38 191 ILE A CA 1
ATOM 1398 C C . ILE A 1 191 ? 13.480 -23.980 -24.197 1.00 67.38 191 ILE A C 1
ATOM 1400 O O . ILE A 1 191 ? 14.550 -23.512 -23.803 1.00 67.38 191 ILE A O 1
ATOM 1404 N N . GLY A 1 192 ? 13.041 -25.184 -23.829 1.00 69.88 192 GLY A N 1
ATOM 1405 C CA . GLY A 1 192 ? 13.643 -25.882 -22.696 1.00 69.88 192 GLY A CA 1
ATOM 1406 C C . GLY A 1 192 ? 13.536 -25.013 -21.437 1.00 69.88 192 GLY A C 1
ATOM 1407 O O . GLY A 1 192 ? 12.432 -24.672 -21.021 1.00 69.88 192 GLY A O 1
ATOM 1408 N N . GLU A 1 193 ? 14.678 -24.623 -20.867 1.00 66.62 193 GLU A N 1
ATOM 1409 C CA . GLU A 1 193 ? 14.768 -23.748 -19.683 1.00 66.62 193 GLU A CA 1
ATOM 1410 C C . GLU A 1 193 ? 15.204 -22.307 -20.015 1.00 66.62 193 GLU A C 1
ATOM 1412 O O . GLU A 1 193 ? 15.342 -21.472 -19.122 1.00 66.62 193 GLU A O 1
ATOM 1417 N N . GLU A 1 194 ? 15.422 -21.984 -21.293 1.00 71.88 194 GLU A N 1
ATOM 1418 C CA . GLU A 1 194 ? 15.904 -20.669 -21.713 1.00 71.88 194 GLU A CA 1
ATOM 1419 C C . GLU A 1 194 ? 14.739 -19.750 -22.107 1.00 71.88 194 GLU A C 1
ATOM 1421 O O . GLU A 1 194 ? 13.948 -20.073 -22.997 1.00 71.88 194 GLU A O 1
ATOM 1426 N N . LEU A 1 195 ? 14.659 -18.573 -21.477 1.00 78.19 195 LEU A N 1
ATOM 1427 C CA . LEU A 1 195 ? 13.773 -17.490 -21.904 1.00 78.19 195 LEU A CA 1
ATOM 1428 C C . LEU A 1 195 ? 14.364 -16.800 -23.137 1.00 78.19 195 LEU A C 1
ATOM 1430 O O . LEU A 1 195 ? 15.481 -16.288 -23.086 1.00 78.19 195 LEU A O 1
ATOM 1434 N N . GLN A 1 196 ? 13.604 -16.734 -24.227 1.00 78.62 196 GLN A N 1
ATOM 1435 C CA . GLN A 1 196 ? 14.049 -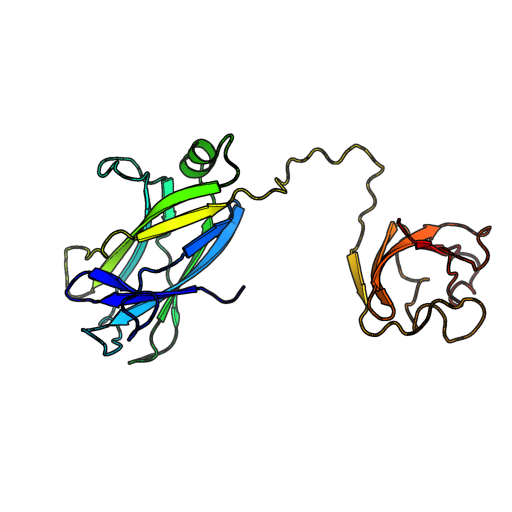16.134 -25.481 1.00 78.62 196 GLN A CA 1
ATOM 1436 C C . GLN A 1 196 ? 13.084 -15.054 -25.980 1.00 78.62 196 GLN A C 1
ATOM 1438 O O . GLN A 1 196 ? 11.866 -15.128 -25.789 1.00 78.62 196 GLN A O 1
ATOM 1443 N N . PHE A 1 197 ? 13.648 -14.068 -26.681 1.00 83.25 197 PHE A N 1
ATOM 1444 C CA . PHE A 1 197 ? 12.919 -12.976 -27.320 1.00 83.25 197 PHE A CA 1
ATOM 1445 C C . PHE A 1 197 ? 13.040 -13.079 -28.836 1.00 83.25 197 PHE A C 1
ATOM 1447 O O . PHE A 1 197 ? 14.140 -13.163 -29.382 1.00 83.25 197 PHE A O 1
ATOM 1454 N N . TRP A 1 198 ? 11.904 -13.021 -29.519 1.00 81.44 198 TRP A N 1
ATOM 1455 C CA . TRP A 1 198 ? 11.815 -13.127 -30.970 1.00 81.44 198 TRP A CA 1
ATOM 1456 C C . TRP A 1 198 ? 11.004 -11.967 -31.530 1.00 81.44 198 TRP A C 1
ATOM 1458 O O . TRP A 1 198 ? 10.023 -11.535 -30.933 1.00 81.44 198 TRP A O 1
ATOM 1468 N N . VAL A 1 199 ? 11.409 -11.437 -32.680 1.00 84.31 199 VAL A N 1
ATOM 1469 C CA . VAL A 1 199 ? 10.742 -10.309 -33.336 1.00 84.31 199 VAL A CA 1
ATOM 1470 C C . VAL A 1 199 ? 10.324 -10.719 -34.734 1.00 84.31 199 VAL A C 1
ATOM 1472 O O . VAL A 1 199 ? 11.160 -11.133 -35.531 1.00 84.31 199 VAL A O 1
ATOM 1475 N N . LEU A 1 200 ? 9.043 -10.556 -35.050 1.00 81.12 200 LEU A N 1
ATOM 1476 C CA . LEU A 1 200 ? 8.532 -10.769 -36.395 1.00 81.12 200 LEU A CA 1
ATOM 1477 C C . LEU A 1 200 ? 8.994 -9.614 -37.285 1.00 81.12 200 LEU A C 1
ATOM 1479 O O . LEU A 1 200 ? 8.714 -8.448 -37.011 1.00 81.12 200 LEU A O 1
ATOM 1483 N N . ARG A 1 201 ? 9.712 -9.912 -38.355 1.00 83.25 201 ARG A N 1
ATOM 1484 C CA . ARG A 1 201 ? 10.212 -8.958 -39.345 1.00 83.25 201 ARG A CA 1
ATOM 1485 C C . ARG A 1 201 ? 9.495 -9.164 -40.660 1.00 83.25 201 ARG A C 1
ATOM 1487 O O . ARG A 1 201 ? 9.064 -10.274 -40.941 1.00 83.25 201 ARG A O 1
ATOM 1494 N N . SER A 1 202 ? 9.416 -8.109 -41.467 1.00 82.94 202 SER A N 1
ATOM 1495 C CA . SER A 1 202 ? 9.054 -8.257 -42.874 1.00 82.94 202 SER A CA 1
ATOM 1496 C C . SER A 1 202 ? 10.293 -8.613 -43.701 1.00 82.94 202 SER A C 1
ATOM 1498 O O . SER A 1 202 ? 11.342 -7.995 -43.517 1.00 82.94 202 SER A O 1
ATOM 1500 N N . GLY A 1 203 ? 10.182 -9.572 -44.616 1.00 75.12 203 GLY A N 1
ATOM 1501 C CA . GLY A 1 203 ? 11.204 -9.899 -45.607 1.00 75.12 203 GLY A CA 1
ATOM 1502 C C . GLY A 1 203 ? 11.017 -11.265 -46.274 1.00 75.12 203 GLY A C 1
ATOM 1503 O O . GLY A 1 203 ? 10.428 -12.184 -45.708 1.00 75.12 203 GLY A O 1
ATOM 1504 N N . THR A 1 204 ? 11.557 -11.396 -47.487 1.00 70.06 204 THR A N 1
ATOM 1505 C CA . THR A 1 204 ? 11.526 -12.615 -48.327 1.00 70.06 204 THR A CA 1
ATOM 1506 C C . THR A 1 204 ? 12.840 -13.365 -48.388 1.00 70.06 204 THR A C 1
ATOM 1508 O O . THR A 1 204 ? 12.882 -14.498 -48.867 1.00 70.06 204 THR A O 1
ATOM 1511 N N . THR A 1 205 ? 13.918 -12.758 -47.903 1.00 63.19 205 THR A N 1
ATOM 1512 C CA . THR A 1 205 ? 15.287 -13.239 -48.108 1.00 63.19 205 THR A CA 1
ATOM 1513 C C . THR A 1 205 ? 15.795 -14.162 -47.002 1.00 63.19 205 THR A C 1
ATOM 1515 O O . THR A 1 205 ? 16.792 -14.844 -47.209 1.00 63.19 205 THR A O 1
ATOM 1518 N N . ALA A 1 206 ? 15.129 -14.221 -45.843 1.00 63.06 206 ALA A N 1
ATOM 1519 C CA . ALA A 1 206 ? 15.602 -14.990 -44.688 1.00 63.06 206 ALA A CA 1
ATOM 1520 C C . ALA A 1 206 ? 15.172 -16.467 -44.734 1.00 63.06 206 ALA A C 1
ATOM 1522 O O . ALA A 1 206 ? 13.995 -16.759 -44.539 1.00 63.06 206 ALA A O 1
ATOM 1523 N N . THR A 1 207 ? 16.095 -17.391 -44.985 1.00 66.31 207 THR A N 1
ATOM 1524 C CA . THR A 1 207 ? 15.866 -18.838 -44.817 1.00 66.31 207 THR A CA 1
ATOM 1525 C C . THR A 1 207 ? 16.018 -19.252 -43.352 1.00 66.31 207 THR A C 1
ATOM 1527 O O . THR A 1 207 ? 16.678 -18.553 -42.583 1.00 66.31 207 THR A O 1
ATOM 1530 N N . ASP A 1 208 ? 15.437 -20.388 -42.971 1.00 68.31 208 ASP A N 1
ATOM 1531 C CA . ASP A 1 208 ? 15.532 -20.921 -41.607 1.00 68.31 208 ASP A CA 1
ATOM 1532 C C . ASP A 1 208 ? 16.980 -21.182 -41.179 1.00 68.31 208 ASP A C 1
ATOM 1534 O O . ASP A 1 208 ? 17.806 -21.650 -41.968 1.00 68.31 208 ASP A O 1
ATOM 1538 N N . GLY A 1 209 ? 17.303 -20.863 -39.923 1.00 66.81 209 GLY A N 1
ATOM 1539 C CA . GLY A 1 209 ? 18.652 -21.007 -39.388 1.00 66.81 209 GLY A CA 1
ATOM 1540 C C . GLY A 1 209 ? 18.790 -20.566 -37.932 1.00 66.81 209 GLY A C 1
ATOM 1541 O O . GLY A 1 209 ? 17.822 -20.258 -37.240 1.00 66.81 209 GLY A O 1
ATOM 1542 N N . ILE A 1 210 ? 20.029 -20.518 -37.436 1.00 67.19 210 ILE A N 1
ATOM 1543 C CA . ILE A 1 210 ? 20.299 -20.083 -36.060 1.00 67.19 210 ILE A CA 1
ATOM 1544 C C . ILE A 1 210 ? 19.881 -18.614 -35.913 1.00 67.19 210 ILE A C 1
ATOM 1546 O O . ILE A 1 210 ? 20.481 -17.724 -36.512 1.00 67.19 210 ILE A O 1
ATOM 1550 N N . GLY A 1 211 ? 18.847 -18.378 -35.104 1.00 74.44 211 GLY A N 1
ATOM 1551 C CA . GLY A 1 211 ? 18.305 -17.044 -34.844 1.00 74.44 211 GLY A CA 1
ATOM 1552 C C . GLY A 1 211 ? 17.275 -16.548 -35.861 1.00 74.44 211 GLY A C 1
ATOM 1553 O O . GLY A 1 211 ? 16.831 -15.409 -35.729 1.00 74.44 211 GLY A O 1
ATOM 1554 N N . TYR A 1 212 ? 16.863 -17.378 -36.826 1.00 81.19 212 TYR A N 1
ATOM 1555 C CA . TYR A 1 212 ? 15.848 -17.031 -37.823 1.00 81.19 212 TYR A CA 1
ATOM 1556 C C . TYR A 1 212 ? 14.892 -18.200 -38.070 1.00 81.19 212 TYR A C 1
ATOM 1558 O O . TYR A 1 212 ? 15.340 -19.306 -38.358 1.00 81.19 212 TYR A O 1
ATOM 1566 N N . VAL A 1 213 ? 13.585 -17.952 -37.985 1.00 78.06 213 VAL A N 1
ATOM 1567 C CA . VAL 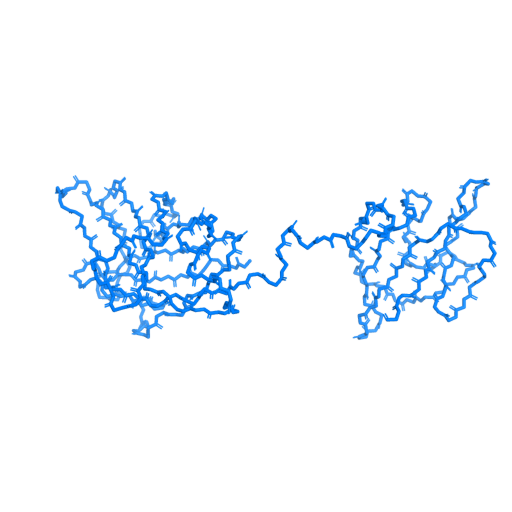A 1 213 ? 12.547 -18.964 -38.249 1.00 78.06 213 VAL A CA 1
ATOM 1568 C C . VAL A 1 213 ? 11.453 -18.371 -39.127 1.00 78.06 213 VAL A C 1
ATOM 1570 O O . VAL A 1 213 ? 10.894 -17.319 -38.819 1.00 78.06 213 VAL A O 1
ATOM 1573 N N . ARG A 1 214 ? 11.113 -19.045 -40.218 1.00 76.31 214 ARG A N 1
ATOM 1574 C CA . ARG A 1 214 ? 10.042 -18.698 -41.143 1.00 76.31 214 ARG A CA 1
ATOM 1575 C C . ARG A 1 214 ? 8.872 -19.655 -40.920 1.00 76.31 214 ARG A C 1
ATOM 1577 O O . ARG A 1 214 ? 9.019 -20.864 -41.032 1.00 76.31 214 ARG A O 1
ATOM 1584 N N . GLY A 1 215 ? 7.701 -19.101 -40.608 1.00 68.50 215 GLY A N 1
ATOM 1585 C CA . GLY A 1 215 ? 6.471 -19.889 -40.496 1.00 68.50 215 GLY A CA 1
ATOM 1586 C C . GLY A 1 215 ? 5.966 -20.347 -41.867 1.00 68.50 215 GLY A C 1
ATOM 1587 O O . GLY A 1 215 ? 6.149 -19.657 -42.870 1.00 68.50 215 GLY A O 1
ATOM 1588 N N . THR A 1 216 ? 5.291 -21.494 -41.923 1.00 63.03 216 THR A N 1
ATOM 1589 C CA . THR A 1 216 ? 4.702 -22.048 -43.159 1.00 63.03 216 THR A CA 1
ATOM 1590 C C . THR A 1 216 ? 3.470 -21.285 -43.652 1.00 63.03 216 THR A C 1
ATOM 1592 O O . THR A 1 216 ? 3.136 -21.342 -44.837 1.00 63.03 216 THR A O 1
ATOM 1595 N N . ASP A 1 217 ? 2.840 -20.474 -42.798 1.00 58.75 217 ASP A N 1
ATOM 1596 C CA . ASP A 1 217 ? 1.771 -19.542 -43.183 1.00 58.75 217 ASP A CA 1
ATOM 1597 C C . ASP A 1 217 ? 2.274 -18.301 -43.958 1.00 58.75 217 ASP A C 1
ATOM 1599 O O . ASP A 1 217 ? 1.508 -17.394 -44.288 1.00 58.75 217 ASP A O 1
ATOM 1603 N N . TYR A 1 218 ? 3.553 -18.329 -44.348 1.00 57.16 218 TYR A N 1
ATOM 1604 C CA . TYR A 1 218 ? 4.172 -17.549 -45.422 1.00 57.16 218 TYR A CA 1
ATOM 1605 C C . TYR A 1 218 ? 3.519 -17.769 -46.806 1.00 57.16 218 TYR A C 1
ATOM 1607 O O . TYR A 1 218 ? 3.715 -16.971 -47.724 1.00 57.16 218 TYR A O 1
ATOM 1615 N N . ALA A 1 219 ? 2.727 -18.833 -46.990 1.00 50.75 219 ALA A N 1
ATOM 1616 C CA . ALA A 1 219 ? 2.136 -19.200 -48.278 1.00 50.75 219 ALA A CA 1
ATOM 1617 C C . ALA A 1 219 ? 0.919 -18.334 -48.675 1.00 50.75 219 ALA A C 1
ATOM 1619 O O . ALA A 1 219 ? -0.231 -18.765 -48.679 1.00 50.75 219 ALA A O 1
ATOM 1620 N N . GLY A 1 220 ? 1.194 -17.097 -49.071 1.00 51.06 220 GLY A N 1
ATOM 1621 C CA . GLY A 1 220 ? 0.282 -16.214 -49.792 1.00 51.06 220 GLY A CA 1
ATOM 1622 C C . GLY A 1 220 ? 1.033 -14.927 -50.093 1.00 51.06 220 GLY A C 1
ATOM 1623 O O . GLY A 1 220 ? 1.593 -14.353 -49.165 1.00 51.06 220 GLY A O 1
ATOM 1624 N N . GLY A 1 221 ? 1.100 -14.505 -51.362 1.00 51.44 221 GLY A N 1
ATOM 1625 C CA . GLY A 1 221 ? 2.041 -13.509 -51.923 1.00 51.44 221 GLY A CA 1
ATOM 1626 C C . GLY A 1 221 ? 2.045 -12.079 -51.346 1.00 51.44 221 GLY A C 1
ATOM 1627 O O . GLY A 1 221 ? 2.428 -11.148 -52.043 1.00 51.44 221 GLY A O 1
ATOM 1628 N N . THR A 1 222 ? 1.622 -11.891 -50.097 1.00 55.66 222 THR A N 1
ATOM 1629 C CA . THR A 1 222 ? 1.610 -10.646 -49.323 1.00 55.66 222 THR A CA 1
ATOM 1630 C C . THR A 1 222 ? 2.247 -10.782 -47.929 1.00 55.66 222 THR A C 1
ATOM 1632 O O . THR A 1 222 ? 2.458 -9.766 -47.271 1.00 55.66 222 THR A O 1
ATOM 1635 N N . ASN A 1 223 ? 2.554 -11.996 -47.448 1.00 58.50 223 ASN A N 1
ATOM 1636 C CA . ASN A 1 223 ? 3.031 -12.244 -46.077 1.00 58.50 223 ASN A CA 1
ATOM 1637 C C . ASN A 1 223 ? 4.515 -12.605 -46.017 1.00 58.50 223 ASN A C 1
ATOM 1639 O O . ASN A 1 223 ? 4.921 -13.652 -45.523 1.00 58.50 223 ASN A O 1
ATOM 1643 N N . GLU A 1 224 ? 5.335 -11.674 -46.488 1.00 73.00 224 GLU A N 1
ATOM 1644 C CA . GLU A 1 224 ? 6.785 -11.730 -46.379 1.00 73.00 224 GLU A CA 1
ATOM 1645 C C . GLU A 1 224 ? 7.208 -11.499 -44.926 1.00 73.00 224 GLU A C 1
ATOM 1647 O O . GLU A 1 224 ? 7.555 -10.376 -44.576 1.00 73.00 224 GLU A O 1
ATOM 1652 N N . LYS A 1 225 ? 7.110 -12.498 -44.042 1.00 77.25 225 LYS A N 1
ATOM 1653 C CA . LYS A 1 225 ? 7.508 -12.343 -42.636 1.00 77.25 225 LYS A CA 1
ATOM 1654 C C . LYS A 1 225 ? 8.327 -13.519 -42.117 1.00 77.25 225 LYS A C 1
ATOM 1656 O O . LYS A 1 225 ? 8.146 -14.654 -42.541 1.00 77.25 225 LYS A O 1
ATOM 1661 N N . PHE A 1 226 ? 9.225 -13.227 -41.183 1.00 80.56 226 PHE A N 1
ATOM 1662 C CA . PHE A 1 226 ? 10.064 -14.207 -40.492 1.00 80.56 226 PHE A CA 1
ATOM 1663 C C . PHE A 1 226 ? 10.344 -13.749 -39.058 1.00 80.56 226 PHE A C 1
ATOM 1665 O O . PHE A 1 226 ? 10.358 -12.552 -38.775 1.00 80.56 226 PHE A O 1
ATOM 1672 N N . TRP A 1 227 ? 10.574 -14.680 -38.144 1.00 81.88 227 TRP A N 1
ATOM 1673 C CA . TRP A 1 227 ? 10.985 -14.410 -36.771 1.00 81.88 227 TRP A CA 1
ATOM 1674 C C . TRP A 1 227 ? 12.506 -14.303 -36.675 1.00 81.88 227 TRP A C 1
ATOM 1676 O O . TRP A 1 227 ? 13.227 -15.167 -37.159 1.00 81.88 227 TRP A O 1
ATOM 1686 N N . GLU A 1 228 ? 12.988 -13.250 -36.022 1.00 84.38 228 GLU A N 1
ATOM 1687 C CA . GLU A 1 228 ? 14.399 -12.989 -35.729 1.00 84.38 228 GLU A CA 1
ATOM 1688 C C . GLU A 1 228 ? 14.618 -13.040 -34.211 1.00 84.38 228 GLU A C 1
ATOM 1690 O O . GLU A 1 228 ? 13.966 -12.297 -33.469 1.00 84.38 228 GLU A O 1
ATOM 1695 N N . ARG A 1 229 ? 15.554 -13.865 -33.737 1.00 82.75 229 ARG A N 1
ATOM 1696 C CA . ARG A 1 229 ? 15.947 -13.907 -32.324 1.00 82.75 229 ARG A CA 1
ATOM 1697 C C . ARG A 1 229 ? 16.666 -12.614 -31.944 1.00 82.75 229 ARG A C 1
ATOM 1699 O O . ARG A 1 229 ? 17.565 -12.159 -32.650 1.00 82.75 229 ARG A O 1
ATOM 1706 N N . LYS A 1 230 ? 16.299 -12.025 -30.808 1.00 81.81 230 LYS A N 1
ATOM 1707 C CA . LYS A 1 230 ? 17.065 -10.942 -30.184 1.00 81.81 230 LYS A CA 1
ATOM 1708 C C . LYS A 1 230 ? 18.052 -11.548 -29.190 1.00 81.81 230 LYS A C 1
ATOM 1710 O O . LYS A 1 230 ? 17.682 -12.442 -28.430 1.00 81.81 230 LYS A O 1
ATOM 1715 N N . ALA A 1 231 ? 19.306 -11.109 -29.306 1.00 63.41 231 ALA A N 1
ATOM 1716 C CA . ALA A 1 231 ? 20.372 -11.424 -28.362 1.00 63.41 231 ALA A CA 1
ATOM 1717 C C . ALA A 1 231 ? 20.062 -10.838 -26.982 1.00 63.41 231 ALA A C 1
ATOM 1719 O O . ALA A 1 231 ? 19.409 -9.766 -26.946 1.00 63.41 231 ALA A O 1
#

Sequence (231 aa):
MDPQTLFIDIATGQVQAGNVDTSAPSVRAIVGTALALRVGFVSGAVPQELDVAVSGMIVFKKPLQHASLALFVDAEWTQQGAGAATRYLFSALVASEGLAAWMEGKDQSVVMAQIEFTLATEDAPRRSLPFPVTICNSYITGEESASPGPAMAKTLRHYLSITALTGGEPTDFDSVVTAILPAGTVAVLFIGEELQFWVLRSGTTATDGIGYVRGTDYAGGTNEKFWERKA